Protein AF-A0A9P8JAQ4-F1 (afdb_monomer_lite)

pLDDT: mean 80.74, std 17.76, range [26.89, 98.31]

Foldseek 3Di:
DDPPDPPPPPPPQWFWKQFQDPNDTDIDTPPDLPAAAEEEAEDQVQLCVPVPDDSVVSVVVSVVQRCVVQVVVVHGIYDDCCVGPPVDVPPPPSNVVVLLCVLVVLLRHPFYEYEGQALDLVRLAVRLQALQSLSSQLNGDDWYWYWYDDPVGIDTDTHQQQRSLVRRVDDDVPQLQRPLSNVSSCVSVVNDDDDPLRVLLSLLLNSLSGDQPVHALLVSLSSSCSSVVPDDDDDRLDHVLQSNCCRAFVDPPHLCLVLLLVVQADPPDPDDSVSSNCQQPAGPVSHHSSNDDGQWGFPDADPQRWTWIWGPDPPDDTDIDIHDHD

Organism: Aureobasidium melanogenum (NCBI:txid46634)

Radius of gyration: 21.3 Å; chains: 1; bounding box: 49×43×60 Å

Structure (mmCIF, N/CA/C/O backbone):
data_AF-A0A9P8JAQ4-F1
#
_entry.id   AF-A0A9P8JAQ4-F1
#
loop_
_atom_site.group_PDB
_atom_site.id
_atom_site.type_symbol
_atom_site.label_atom_id
_atom_site.label_alt_id
_atom_site.label_comp_id
_atom_site.label_asym_id
_atom_site.label_entity_id
_atom_site.label_seq_id
_atom_site.pdbx_PDB_ins_code
_atom_site.Cartn_x
_atom_site.Cartn_y
_atom_site.Cartn_z
_atom_site.occupancy
_atom_site.B_iso_or_equiv
_atom_site.auth_seq_id
_atom_site.auth_comp_id
_atom_site.auth_asym_id
_atom_site.auth_atom_id
_atom_site.pdbx_PDB_model_num
ATOM 1 N N . MET A 1 1 ? -8.969 -15.156 -19.362 1.00 27.62 1 MET A N 1
ATOM 2 C CA . MET A 1 1 ? -8.717 -16.358 -18.545 1.00 27.62 1 MET A CA 1
ATOM 3 C C . MET A 1 1 ? -8.548 -15.899 -17.117 1.00 27.62 1 MET A C 1
ATOM 5 O O . MET A 1 1 ? -7.744 -15.006 -16.883 1.00 27.62 1 MET A O 1
ATOM 9 N N . GLY A 1 2 ? -9.420 -16.377 -16.229 1.00 28.56 2 GLY A N 1
ATOM 10 C CA . GLY A 1 2 ? -9.423 -15.996 -14.822 1.00 28.56 2 GLY A CA 1
ATOM 11 C C . GLY A 1 2 ? -8.182 -16.539 -14.131 1.00 28.56 2 GLY A C 1
ATOM 12 O O . GLY A 1 2 ? -7.824 -17.695 -14.333 1.00 28.56 2 GLY A O 1
ATOM 13 N N . TRP A 1 3 ? -7.530 -15.683 -13.355 1.00 30.11 3 TRP A N 1
ATOM 14 C CA . TRP A 1 3 ? -6.474 -16.067 -12.434 1.00 30.11 3 TRP A CA 1
ATOM 15 C C . TRP A 1 3 ? -7.084 -16.980 -11.366 1.00 30.11 3 TRP A C 1
ATOM 17 O O . TRP A 1 3 ? -7.734 -16.510 -10.437 1.00 30.11 3 TRP A O 1
ATOM 27 N N . THR A 1 4 ? -6.945 -18.291 -11.529 1.00 26.89 4 THR A N 1
ATOM 28 C CA . THR A 1 4 ? -7.192 -19.250 -10.452 1.00 26.89 4 THR A CA 1
ATOM 29 C C . THR A 1 4 ? -5.971 -19.247 -9.542 1.00 26.89 4 THR A C 1
ATOM 31 O O . THR A 1 4 ? -4.905 -19.719 -9.927 1.00 26.89 4 THR A O 1
ATOM 34 N N . GLU A 1 5 ? -6.131 -18.637 -8.366 1.00 35.28 5 GLU A N 1
ATOM 35 C CA . GLU A 1 5 ? -5.142 -18.594 -7.290 1.00 35.28 5 GLU A CA 1
ATOM 36 C C . GLU A 1 5 ? -4.842 -20.005 -6.771 1.00 35.28 5 GLU A C 1
ATOM 38 O O . GLU A 1 5 ? -5.637 -20.584 -6.027 1.00 35.28 5 GLU A O 1
ATOM 43 N N . ASP A 1 6 ? -3.654 -20.525 -7.074 1.00 28.48 6 ASP A N 1
ATOM 44 C CA . ASP A 1 6 ? -3.040 -21.535 -6.218 1.00 28.48 6 ASP A CA 1
ATOM 45 C C . ASP A 1 6 ? -2.610 -20.848 -4.917 1.00 28.48 6 ASP A C 1
ATOM 47 O O . ASP A 1 6 ? -1.558 -20.213 -4.817 1.00 28.48 6 ASP A O 1
ATOM 51 N N . LYS A 1 7 ? -3.472 -20.953 -3.902 1.00 37.31 7 LYS A N 1
ATOM 52 C CA . LYS A 1 7 ? -3.195 -20.552 -2.520 1.00 37.31 7 LYS A CA 1
ATOM 53 C C . LYS A 1 7 ? -2.147 -21.480 -1.905 1.00 37.31 7 LYS A C 1
ATOM 55 O O . LYS A 1 7 ? -2.471 -22.325 -1.074 1.00 37.31 7 LYS A O 1
ATOM 60 N N . LYS A 1 8 ? -0.878 -21.314 -2.268 1.00 28.28 8 LYS A N 1
ATOM 61 C CA . LYS A 1 8 ? 0.199 -21.652 -1.336 1.00 28.28 8 LYS A CA 1
ATOM 62 C C . LYS A 1 8 ? 0.436 -20.421 -0.466 1.00 28.28 8 LYS A C 1
ATOM 64 O O . LYS A 1 8 ? 0.885 -19.409 -1.002 1.00 28.28 8 LYS A O 1
ATOM 69 N N . PRO A 1 9 ? 0.093 -20.451 0.834 1.00 33.47 9 PRO A N 1
ATOM 70 C CA . PRO A 1 9 ? 0.475 -19.366 1.718 1.00 33.47 9 PRO A CA 1
ATOM 71 C C . PRO A 1 9 ? 2.003 -19.313 1.727 1.00 33.47 9 PRO A C 1
ATOM 73 O O . PRO A 1 9 ? 2.655 -20.284 2.113 1.00 33.47 9 PRO A O 1
ATOM 76 N N . LEU A 1 10 ? 2.580 -18.198 1.270 1.00 38.38 10 LEU A N 1
ATOM 77 C CA . LEU A 1 10 ? 3.915 -17.837 1.725 1.00 38.38 10 LEU A CA 1
ATOM 78 C C . LEU A 1 10 ? 3.827 -17.808 3.250 1.00 38.38 10 LEU A C 1
ATOM 80 O O . LEU A 1 10 ? 2.953 -17.142 3.807 1.00 38.38 10 LEU A O 1
ATOM 84 N N . HIS A 1 11 ? 4.654 -18.625 3.896 1.00 37.22 11 HIS A N 1
ATOM 85 C CA . HIS A 1 11 ? 4.739 -18.710 5.342 1.00 37.22 11 HIS A CA 1
ATOM 86 C C . HIS A 1 11 ? 5.027 -17.307 5.894 1.00 37.22 11 HIS A C 1
ATOM 88 O O . HIS A 1 11 ? 6.151 -16.819 5.832 1.00 37.22 11 HIS A O 1
ATOM 94 N N . LEU A 1 12 ? 3.987 -16.640 6.401 1.00 47.16 12 LEU A N 1
ATOM 95 C CA . LEU A 1 12 ? 4.111 -15.518 7.325 1.00 47.16 12 LEU A CA 1
ATOM 96 C C . LEU A 1 12 ? 4.582 -16.119 8.648 1.00 47.16 12 LEU A C 1
ATOM 98 O O . LEU A 1 12 ? 3.788 -16.311 9.570 1.00 47.16 12 LEU A O 1
ATOM 102 N N . ASP A 1 13 ? 5.857 -16.497 8.699 1.00 43.19 13 ASP A N 1
ATOM 103 C CA . ASP A 1 13 ? 6.512 -16.877 9.939 1.00 43.19 13 ASP A CA 1
ATOM 104 C C . ASP A 1 13 ? 6.371 -15.672 10.880 1.00 43.19 13 ASP A C 1
ATOM 106 O O . ASP A 1 13 ? 6.970 -14.618 10.678 1.00 43.19 13 ASP A O 1
ATOM 110 N N . HIS A 1 14 ? 5.499 -15.817 11.879 1.00 54.72 14 HIS A N 1
ATOM 111 C CA . HIS A 1 14 ? 5.259 -14.859 12.958 1.00 54.72 14 HIS A CA 1
ATOM 112 C C . HIS A 1 14 ? 4.359 -13.658 12.662 1.00 54.72 14 HIS A C 1
ATOM 114 O O . HIS A 1 14 ? 4.682 -12.512 12.986 1.00 54.72 14 HIS A O 1
ATOM 120 N N . GLN A 1 15 ? 3.137 -13.913 12.183 1.00 72.75 15 GLN A N 1
ATOM 121 C CA . GLN A 1 15 ? 2.097 -12.888 12.264 1.00 72.75 15 GLN A CA 1
ATOM 122 C C . GLN A 1 15 ? 1.768 -12.562 13.735 1.00 72.75 15 GLN A C 1
ATOM 124 O O . GLN A 1 15 ? 1.608 -13.438 14.584 1.00 72.75 15 GLN A O 1
ATOM 129 N N . ARG A 1 16 ? 1.650 -11.271 14.053 1.00 87.62 16 ARG A N 1
ATOM 130 C CA . ARG A 1 16 ? 1.201 -10.775 15.363 1.00 87.62 16 ARG A CA 1
ATOM 131 C C . ARG A 1 16 ? -0.079 -9.986 15.182 1.00 87.62 16 ARG A C 1
ATOM 133 O O . ARG A 1 16 ? -0.137 -9.123 14.309 1.00 87.62 16 ARG A O 1
ATOM 140 N N . LEU A 1 17 ? -1.079 -10.243 16.014 1.00 91.88 17 LEU A N 1
ATOM 141 C CA . LEU A 1 17 ? -2.362 -9.542 15.972 1.00 91.88 17 LEU A CA 1
ATOM 142 C C . LEU A 1 17 ? -2.748 -9.050 17.358 1.00 91.88 17 LEU A C 1
ATOM 144 O O . LEU A 1 17 ? -2.512 -9.719 18.362 1.00 91.88 17 LEU A O 1
ATOM 148 N N . VAL A 1 18 ? -3.395 -7.893 17.417 1.00 94.62 18 VAL A N 1
ATOM 149 C CA . VAL A 1 18 ? -4.057 -7.442 18.637 1.00 94.62 18 VAL A CA 1
ATOM 150 C C . VAL A 1 18 ? -5.463 -8.021 18.636 1.00 94.62 18 VAL A C 1
ATOM 152 O O . VAL A 1 18 ? -6.269 -7.676 17.777 1.00 94.62 18 VAL A O 1
ATOM 155 N N . SER A 1 19 ? -5.749 -8.907 19.585 1.00 95.12 19 SER A N 1
ATOM 156 C CA . SER A 1 19 ? -7.012 -9.642 19.665 1.00 95.12 19 SER A CA 1
ATOM 157 C C . SER A 1 19 ? -7.811 -9.242 20.899 1.00 95.12 19 SER A C 1
ATOM 159 O O . SER A 1 19 ? -7.245 -8.984 21.963 1.00 95.12 19 SER A O 1
ATOM 161 N N . TYR A 1 20 ? -9.131 -9.196 20.756 1.00 95.50 20 TYR A N 1
ATOM 162 C CA . TYR A 1 20 ? -10.068 -8.956 21.840 1.00 95.50 20 TYR A CA 1
ATOM 163 C C . TYR A 1 20 ? -10.477 -10.282 22.484 1.00 95.50 20 TYR A C 1
ATOM 165 O O . TYR A 1 20 ? -11.201 -11.080 21.883 1.00 95.50 20 TYR A O 1
ATOM 173 N N . ALA A 1 21 ? -10.020 -10.503 23.713 1.00 90.44 21 ALA A N 1
ATOM 174 C CA . ALA A 1 21 ? -10.328 -11.675 24.526 1.00 90.44 21 ALA A CA 1
ATOM 175 C C . ALA A 1 21 ? -10.519 -11.245 25.986 1.00 90.44 21 ALA A C 1
ATOM 177 O O . ALA A 1 21 ? -9.858 -10.321 26.453 1.00 90.44 21 ALA A O 1
ATOM 178 N N . ASP A 1 22 ? -11.456 -11.871 26.701 1.00 88.44 22 ASP A N 1
ATOM 179 C CA . ASP A 1 22 ? -11.688 -11.628 28.135 1.00 88.44 22 ASP A CA 1
ATOM 180 C C . ASP A 1 22 ? -11.847 -10.146 28.517 1.00 88.44 22 ASP A C 1
ATOM 182 O O . ASP A 1 22 ? -11.354 -9.671 29.538 1.00 88.44 22 ASP A O 1
ATOM 186 N N . LYS A 1 23 ? -12.572 -9.398 27.674 1.00 89.12 23 LYS A N 1
ATOM 187 C CA . LYS A 1 23 ? -12.814 -7.950 27.809 1.00 89.12 23 LYS A CA 1
ATOM 188 C C . LYS A 1 23 ? -11.550 -7.078 27.725 1.00 89.12 23 LYS A C 1
ATOM 190 O O . LYS A 1 23 ? -11.612 -5.896 28.062 1.00 89.12 23 LYS A O 1
ATOM 195 N N . ALA A 1 24 ? -10.442 -7.614 27.223 1.00 93.62 24 ALA A N 1
ATOM 196 C CA . ALA A 1 24 ? -9.180 -6.910 27.043 1.00 93.62 24 ALA A CA 1
ATOM 197 C C . ALA A 1 24 ? -8.631 -7.074 25.616 1.00 93.62 24 ALA A C 1
ATOM 199 O O . ALA A 1 24 ? -8.916 -8.043 24.917 1.00 93.62 24 ALA A O 1
ATOM 200 N N . TRP A 1 25 ? -7.823 -6.105 25.182 1.00 95.38 25 TRP A N 1
ATOM 201 C CA . TRP A 1 25 ? -7.060 -6.190 23.937 1.00 95.38 25 TRP A CA 1
ATOM 202 C C . TRP A 1 25 ? -5.644 -6.664 24.248 1.00 95.38 25 TRP A C 1
ATOM 204 O O . TRP A 1 25 ? -4.896 -5.959 24.929 1.00 95.38 25 TRP A O 1
ATOM 214 N N . ILE A 1 26 ? -5.281 -7.841 23.748 1.00 93.94 26 ILE A N 1
ATOM 215 C CA . ILE A 1 26 ? -3.992 -8.492 24.002 1.00 93.94 26 ILE A CA 1
ATOM 216 C C . ILE A 1 26 ? -3.227 -8.701 22.697 1.00 93.94 26 ILE A C 1
ATOM 218 O O . ILE A 1 26 ? -3.821 -8.954 21.651 1.00 93.94 26 ILE A O 1
ATOM 222 N N . LEU A 1 27 ? -1.901 -8.582 22.748 1.00 91.88 27 LEU A N 1
ATOM 223 C CA . LEU A 1 27 ? -1.044 -8.916 21.613 1.00 91.88 27 LEU A CA 1
ATOM 224 C C . LEU A 1 27 ? -0.848 -10.435 21.575 1.00 91.88 27 LEU A C 1
ATOM 226 O O . LEU A 1 27 ? -0.266 -11.005 22.495 1.00 91.88 27 LEU A O 1
ATOM 230 N N . VAL A 1 28 ? -1.324 -11.069 20.511 1.00 90.62 28 VAL A N 1
ATOM 231 C CA . VAL A 1 28 ? -1.196 -12.506 20.259 1.00 90.62 28 VAL A CA 1
ATOM 232 C C . VAL A 1 28 ? -0.079 -12.717 19.241 1.00 90.62 28 VAL A C 1
ATOM 234 O O . VAL A 1 28 ? -0.105 -12.126 18.159 1.00 90.62 28 VAL A O 1
ATOM 237 N N . LYS A 1 29 ? 0.910 -13.538 19.605 1.00 88.25 29 LYS A N 1
ATOM 238 C CA . LYS A 1 29 ? 1.944 -14.042 18.690 1.00 88.25 29 LYS A CA 1
ATOM 239 C C . LYS A 1 29 ? 1.423 -15.335 18.059 1.00 88.25 29 LYS A C 1
ATOM 241 O O . LYS A 1 29 ? 0.845 -16.140 18.784 1.00 88.25 29 LYS A O 1
ATOM 246 N N . ASP A 1 30 ? 1.593 -15.491 16.748 1.00 84.25 30 ASP A N 1
ATOM 247 C CA . ASP A 1 30 ? 1.172 -16.675 15.987 1.00 84.25 30 ASP A CA 1
ATOM 248 C C . ASP A 1 30 ? -0.332 -17.002 16.153 1.00 84.25 30 ASP A C 1
ATOM 250 O O . ASP A 1 30 ? -0.702 -18.064 16.661 1.00 84.25 30 ASP A O 1
ATOM 254 N N . PRO A 1 31 ? -1.237 -16.074 15.774 1.00 86.81 31 PRO A N 1
ATOM 255 C CA . PRO A 1 31 ? -2.674 -16.323 15.813 1.00 86.81 31 PRO A CA 1
ATOM 256 C C . PRO A 1 31 ? -3.046 -17.485 14.881 1.00 86.81 31 PRO A C 1
ATOM 258 O O . PRO A 1 31 ? -2.337 -17.788 13.922 1.00 86.81 31 PRO A O 1
ATOM 261 N N . ALA A 1 32 ? -4.198 -18.118 15.127 1.00 87.44 32 ALA A N 1
ATOM 262 C CA . ALA A 1 32 ? -4.677 -19.194 14.262 1.00 87.44 32 ALA A CA 1
ATOM 263 C C . ALA A 1 32 ? -4.763 -18.710 12.796 1.00 87.44 32 ALA A C 1
ATOM 265 O O . ALA A 1 32 ? -5.279 -17.610 12.580 1.00 87.44 32 ALA A O 1
ATOM 266 N N . PRO A 1 33 ? -4.357 -19.510 11.789 1.00 83.12 33 PRO A N 1
ATOM 267 C CA . PRO A 1 33 ? -4.343 -19.084 10.381 1.00 83.12 33 PRO A CA 1
ATOM 268 C C . PRO A 1 33 ? -5.701 -18.626 9.827 1.00 83.12 33 PRO A C 1
ATOM 270 O O . PRO A 1 33 ? -5.764 -17.920 8.828 1.00 83.12 33 PRO A O 1
ATOM 273 N N . THR A 1 34 ? -6.801 -19.028 10.465 1.00 87.50 34 THR A N 1
ATOM 274 C CA . THR A 1 34 ? -8.172 -18.635 10.106 1.00 87.50 34 THR A CA 1
ATOM 275 C C . THR A 1 34 ? -8.634 -17.345 10.789 1.00 87.50 34 THR A C 1
ATOM 277 O O . THR A 1 34 ? -9.803 -16.986 10.677 1.00 87.50 34 THR A O 1
ATOM 280 N N . THR A 1 35 ? -7.773 -16.683 11.565 1.00 91.88 35 THR A N 1
ATOM 281 C CA . THR A 1 35 ? -8.133 -15.467 12.300 1.00 91.88 35 THR A CA 1
ATOM 282 C C . THR A 1 35 ? -8.315 -14.319 11.320 1.00 91.88 35 THR A C 1
ATOM 284 O O . THR A 1 35 ? -7.348 -13.814 10.758 1.00 91.88 35 THR A O 1
ATOM 287 N N . GLU A 1 36 ? -9.554 -13.871 11.140 1.00 95.19 36 GLU A N 1
ATOM 288 C CA . GLU A 1 36 ? -9.837 -12.656 10.383 1.00 95.19 36 GLU A CA 1
ATOM 289 C C . GLU A 1 36 ? -9.471 -11.415 11.198 1.00 95.19 36 GLU A C 1
ATOM 291 O O . GLU A 1 36 ? -9.787 -11.312 12.389 1.00 95.19 36 GLU A O 1
ATOM 296 N N . TYR A 1 37 ? -8.828 -10.448 10.547 1.00 96.31 37 TYR A N 1
ATOM 297 C CA . TYR A 1 37 ? -8.401 -9.214 11.190 1.00 96.31 37 TYR A CA 1
ATOM 298 C C . TYR A 1 37 ? -8.572 -7.992 10.295 1.00 96.31 37 TYR A C 1
ATOM 300 O O . TYR A 1 37 ? -8.606 -8.083 9.067 1.00 96.31 37 TYR A O 1
ATOM 308 N N . LEU A 1 38 ? -8.661 -6.831 10.942 1.00 97.50 38 LEU A N 1
ATOM 309 C CA . LEU A 1 38 ? -8.654 -5.527 10.292 1.00 97.50 38 LEU A CA 1
ATOM 310 C C . LEU A 1 38 ? -7.214 -5.016 10.173 1.00 97.50 38 LEU A C 1
ATOM 312 O O . LEU A 1 38 ? -6.500 -4.959 11.175 1.00 97.50 38 LEU A O 1
ATOM 316 N N . PHE A 1 39 ? -6.775 -4.617 8.983 1.00 97.00 39 PHE A N 1
ATOM 317 C CA . PHE A 1 39 ? -5.501 -3.915 8.839 1.00 97.00 39 PHE A CA 1
ATOM 318 C C . PHE A 1 39 ? -5.682 -2.435 9.166 1.00 97.00 39 PHE A C 1
ATOM 320 O O . PHE A 1 39 ? -6.559 -1.783 8.600 1.00 97.00 39 PHE A O 1
ATOM 327 N N . ILE A 1 40 ? -4.859 -1.898 10.065 1.00 97.38 40 ILE A N 1
ATOM 328 C CA . ILE A 1 40 ? -4.928 -0.498 10.479 1.00 97.38 40 ILE A CA 1
ATOM 329 C C . ILE A 1 40 ? -3.809 0.297 9.815 1.00 97.38 40 ILE A C 1
ATOM 331 O O . ILE A 1 40 ? -2.641 0.185 10.187 1.00 97.38 40 ILE A O 1
ATOM 335 N N . SER A 1 41 ? -4.197 1.168 8.890 1.00 95.69 41 SER A N 1
ATOM 336 C CA . SER A 1 41 ? -3.319 2.158 8.286 1.00 95.69 41 SER A CA 1
ATOM 337 C C . SER A 1 41 ? -3.516 3.524 8.936 1.00 95.69 41 SER A C 1
ATOM 339 O O . SER A 1 41 ? -4.638 3.969 9.181 1.00 95.69 41 SER A O 1
ATOM 341 N N . TRP A 1 42 ? -2.424 4.222 9.229 1.00 93.81 42 TRP A N 1
ATOM 342 C CA . TRP A 1 42 ? -2.463 5.532 9.875 1.00 93.81 42 TRP A CA 1
ATOM 343 C C . TRP A 1 42 ? -1.156 6.298 9.639 1.00 93.81 42 TRP A C 1
ATOM 345 O O . TRP A 1 42 ? -0.172 5.754 9.133 1.00 93.81 42 TRP A O 1
ATOM 355 N N . HIS A 1 43 ? -1.125 7.584 9.999 1.00 89.88 43 HIS A N 1
ATOM 356 C CA . HIS A 1 43 ? 0.068 8.419 9.849 1.00 89.88 43 HIS A CA 1
ATOM 357 C C . HIS A 1 43 ? 0.413 9.196 11.120 1.00 89.88 43 HIS A C 1
ATOM 359 O O . HIS A 1 43 ? -0.304 10.111 11.516 1.00 89.88 43 HIS A O 1
ATOM 365 N N . TRP A 1 44 ? 1.567 8.886 11.713 1.00 86.00 44 TRP A N 1
ATOM 366 C CA . TRP A 1 44 ? 2.031 9.483 12.968 1.00 86.00 44 TRP A CA 1
ATOM 367 C C . TRP A 1 44 ? 2.019 11.012 12.997 1.00 86.00 44 TRP A C 1
ATOM 369 O O . TRP A 1 44 ? 1.538 11.592 13.969 1.00 86.00 44 TRP A O 1
ATOM 379 N N . GLU A 1 45 ? 2.516 11.684 11.953 1.00 84.31 45 GLU A N 1
ATOM 380 C CA . GLU A 1 45 ? 2.584 13.152 11.968 1.00 84.31 45 GLU A CA 1
ATOM 381 C C . GLU A 1 45 ? 1.206 13.800 11.863 1.00 84.31 45 GLU A C 1
ATOM 383 O O . GLU A 1 45 ? 0.998 14.866 12.437 1.00 84.31 45 GLU A O 1
ATOM 388 N N . SER A 1 46 ? 0.242 13.133 11.218 1.00 87.44 46 SER A N 1
ATOM 389 C CA . SER A 1 46 ? -1.142 13.609 11.170 1.00 87.44 46 SER A CA 1
ATOM 390 C C . SER A 1 46 ? -1.732 13.711 12.582 1.00 87.44 46 SER A C 1
ATOM 392 O O . SER A 1 46 ? -2.347 14.716 12.924 1.00 87.44 46 SER A O 1
ATOM 394 N N . PHE A 1 47 ? -1.482 12.719 13.444 1.00 86.31 47 PHE A N 1
ATOM 395 C CA . PHE A 1 47 ? -1.997 12.697 14.823 1.00 86.31 47 PHE A CA 1
ATOM 396 C C . PHE A 1 47 ? -1.186 13.550 15.812 1.00 86.31 47 PHE A C 1
ATOM 398 O O . PHE A 1 47 ? -1.634 13.776 16.935 1.00 86.31 47 PHE A O 1
ATOM 405 N N . LYS A 1 48 ? -0.011 14.041 15.405 1.00 75.62 48 LYS A N 1
ATOM 406 C CA . LYS A 1 48 ? 0.885 14.888 16.210 1.00 75.62 48 LYS A CA 1
ATOM 407 C C . LYS A 1 48 ? 0.745 16.388 15.956 1.00 75.62 48 LYS A C 1
ATOM 409 O O . LYS A 1 48 ? 1.522 17.159 16.510 1.00 75.62 48 LYS A O 1
ATOM 414 N N . TYR A 1 49 ? -0.196 16.808 15.109 1.00 58.78 49 TYR A N 1
ATOM 415 C CA . TYR A 1 49 ? -0.255 18.196 14.638 1.00 58.78 49 TYR A CA 1
ATOM 416 C C . TYR A 1 49 ? -0.428 19.229 15.771 1.00 58.78 49 TYR A C 1
ATOM 418 O O . TYR A 1 49 ? -0.018 20.378 15.631 1.00 58.78 49 TYR A O 1
ATOM 426 N N . ASP A 1 50 ? -0.944 18.809 16.926 1.00 56.12 50 ASP A N 1
ATOM 427 C CA . ASP A 1 50 ? -0.904 19.602 18.149 1.00 56.12 50 ASP A CA 1
ATOM 428 C C . ASP A 1 50 ? 0.414 19.365 18.911 1.00 56.12 50 ASP A C 1
ATOM 430 O O . ASP A 1 50 ? 0.582 18.356 19.599 1.00 56.12 50 ASP A O 1
ATOM 434 N N . ARG A 1 51 ? 1.358 20.314 18.803 1.00 53.69 51 ARG A N 1
ATOM 435 C CA . ARG A 1 51 ? 2.651 20.277 19.517 1.00 53.69 51 ARG A CA 1
ATOM 436 C C . ARG A 1 51 ? 2.502 20.281 21.044 1.00 53.69 51 ARG A C 1
ATOM 438 O O . ARG A 1 51 ? 3.474 19.964 21.726 1.00 53.69 51 ARG A O 1
ATOM 445 N N . ALA A 1 52 ? 1.327 20.631 21.575 1.00 57.16 52 ALA A N 1
ATOM 446 C CA . ALA A 1 52 ? 1.037 20.578 23.003 1.00 57.16 52 ALA A CA 1
ATOM 447 C C . ALA A 1 52 ? 0.552 19.193 23.469 1.00 57.16 52 ALA A C 1
ATOM 449 O O . ALA A 1 52 ? 0.570 18.929 24.670 1.00 57.16 52 ALA A O 1
ATOM 450 N N . LYS A 1 53 ? 0.161 18.289 22.553 1.00 60.97 53 LYS A N 1
ATOM 451 C CA . LYS A 1 53 ? -0.283 16.932 22.904 1.00 60.97 53 LYS A CA 1
ATOM 452 C C . LYS A 1 53 ? 0.896 15.959 22.990 1.00 60.97 53 LYS A C 1
ATOM 454 O O . LYS A 1 53 ? 1.598 15.737 21.998 1.00 60.97 53 LYS A O 1
ATOM 459 N N . PRO A 1 54 ? 1.113 15.305 24.145 1.00 72.31 54 PRO A N 1
ATOM 460 C CA . PRO A 1 54 ? 2.128 14.272 24.286 1.00 72.31 54 PRO A CA 1
ATOM 461 C C . PRO A 1 54 ? 1.926 13.131 23.280 1.00 72.31 54 PRO A C 1
ATOM 463 O O . PRO A 1 54 ? 0.808 12.678 23.039 1.00 72.31 54 PRO A O 1
ATOM 466 N N . ALA A 1 55 ? 3.022 12.562 22.771 1.00 75.81 55 ALA A N 1
ATOM 467 C CA . ALA A 1 55 ? 3.011 11.409 21.857 1.00 75.81 55 ALA A CA 1
ATOM 468 C C . ALA A 1 55 ? 2.166 10.215 22.366 1.00 75.81 55 ALA A C 1
ATOM 470 O O . ALA A 1 55 ? 1.603 9.452 21.581 1.00 75.81 55 ALA A O 1
ATOM 471 N N . LYS A 1 56 ? 2.050 10.077 23.693 1.00 80.94 56 LYS A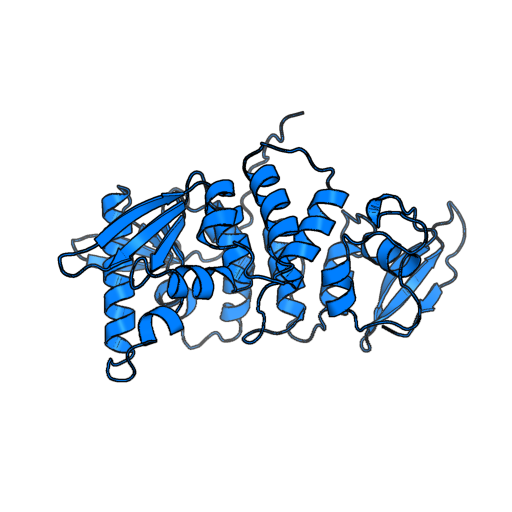 N 1
ATOM 472 C CA . LYS A 1 56 ? 1.231 9.065 24.368 1.00 80.94 56 LYS A CA 1
ATOM 473 C C . LYS A 1 56 ? -0.269 9.239 24.101 1.00 80.94 56 LYS A C 1
ATOM 475 O O . LYS A 1 56 ? -0.972 8.240 23.971 1.00 80.94 56 LYS A O 1
ATOM 480 N N . GLU A 1 57 ? -0.758 10.473 24.002 1.00 84.19 57 GLU A N 1
ATOM 481 C CA . GLU A 1 57 ? -2.171 10.763 23.735 1.00 84.19 57 GLU A CA 1
ATOM 482 C C . GLU A 1 57 ? -2.540 10.463 22.285 1.00 84.19 57 GLU A C 1
ATOM 484 O O . GLU A 1 57 ? -3.543 9.795 22.044 1.00 84.19 57 GLU A O 1
ATOM 489 N N . ALA A 1 58 ? -1.685 10.856 21.334 1.00 85.81 58 ALA A N 1
ATOM 490 C CA . ALA A 1 58 ? -1.851 10.521 19.920 1.00 85.81 58 ALA A CA 1
ATOM 491 C C . ALA A 1 58 ? -1.935 8.999 19.714 1.00 85.81 58 ALA A C 1
ATOM 493 O O . ALA A 1 58 ? -2.866 8.499 19.086 1.00 85.81 58 ALA A O 1
ATOM 494 N N . LEU A 1 59 ? -1.012 8.244 20.321 1.00 88.69 59 LEU A N 1
ATOM 495 C CA . LEU A 1 59 ? -1.024 6.783 20.245 1.00 88.69 59 LEU A CA 1
ATOM 496 C C . LEU A 1 59 ? -2.251 6.170 20.941 1.00 88.69 59 LEU A C 1
ATOM 498 O O . LEU A 1 59 ? -2.807 5.186 20.458 1.00 88.69 59 LEU A O 1
ATOM 502 N N . SER A 1 60 ? -2.686 6.738 22.069 1.00 91.12 60 SER A N 1
ATOM 503 C CA . SER A 1 60 ? -3.904 6.304 22.765 1.00 91.12 60 SER A CA 1
ATOM 504 C C . SER A 1 60 ? -5.147 6.490 21.891 1.00 91.12 60 SER A C 1
ATOM 506 O O . SER A 1 60 ? -5.977 5.586 21.814 1.00 91.12 60 SER A O 1
ATOM 508 N N . LEU A 1 61 ? -5.253 7.617 21.177 1.00 92.00 61 LEU A N 1
ATOM 509 C CA . LEU A 1 61 ? -6.344 7.873 20.236 1.00 92.00 61 LEU A CA 1
ATOM 510 C C . LEU A 1 61 ? -6.340 6.870 19.078 1.00 92.00 61 LEU A C 1
ATOM 512 O O . LEU A 1 61 ? -7.368 6.257 18.814 1.00 92.00 61 LEU A O 1
ATOM 516 N N . VAL A 1 62 ? -5.186 6.642 18.446 1.00 94.75 62 VAL A N 1
ATOM 517 C CA . VAL A 1 62 ? -5.044 5.672 17.345 1.00 94.75 62 VAL A CA 1
ATOM 518 C C . VAL A 1 62 ? -5.446 4.267 17.793 1.00 94.75 62 VAL A C 1
ATOM 520 O O . VAL A 1 62 ? -6.215 3.601 17.106 1.00 94.75 62 VAL A O 1
ATOM 523 N N . LYS A 1 63 ? -5.010 3.835 18.984 1.00 95.44 63 LYS A N 1
ATOM 524 C CA . LYS A 1 63 ? -5.418 2.544 19.561 1.00 95.44 63 LYS A CA 1
ATOM 525 C C . LYS A 1 63 ? -6.927 2.476 19.794 1.00 95.44 63 LYS A C 1
ATOM 527 O O . LYS A 1 63 ? -7.546 1.490 19.418 1.00 95.44 63 LYS A O 1
ATOM 532 N N . LYS A 1 64 ? -7.536 3.520 20.365 1.00 96.00 64 LYS A N 1
ATOM 533 C CA . LYS A 1 64 ? -8.995 3.578 20.567 1.00 96.00 64 LYS A CA 1
ATOM 534 C C . LYS A 1 64 ? -9.760 3.508 19.244 1.00 96.00 64 LYS A C 1
ATOM 536 O O . LYS A 1 64 ? -10.737 2.772 19.153 1.00 96.00 64 LYS A O 1
ATOM 541 N N . MET A 1 65 ? -9.303 4.235 18.225 1.00 97.69 65 MET A N 1
ATOM 542 C CA . MET A 1 65 ? -9.887 4.204 16.883 1.00 97.69 65 MET A CA 1
ATOM 543 C C . MET A 1 65 ? -9.760 2.818 16.246 1.00 97.69 65 MET A C 1
ATOM 545 O O . MET A 1 65 ? -10.750 2.304 15.741 1.00 97.69 65 MET A O 1
ATOM 549 N N . ALA A 1 66 ? -8.587 2.181 16.327 1.00 97.94 66 ALA A N 1
ATOM 550 C CA . ALA A 1 66 ? -8.365 0.826 15.823 1.00 97.94 66 ALA A CA 1
ATOM 551 C C . ALA A 1 66 ? -9.313 -0.187 16.480 1.00 97.94 66 ALA A C 1
ATOM 553 O O . ALA A 1 66 ? -10.000 -0.938 15.790 1.00 97.94 66 ALA A O 1
ATOM 554 N N . GLN A 1 67 ? -9.411 -0.162 17.811 1.00 97.69 67 GLN A N 1
ATOM 555 C CA . GLN A 1 67 ? -10.311 -1.027 18.576 1.00 97.69 67 GLN A CA 1
ATOM 556 C C . GLN A 1 67 ? -11.774 -0.807 18.180 1.00 97.69 67 GLN A C 1
ATOM 558 O O . GLN A 1 67 ? -12.505 -1.768 17.946 1.00 97.69 67 GLN A O 1
ATOM 563 N N . HIS A 1 68 ? -12.195 0.454 18.060 1.00 97.75 68 HIS A N 1
ATOM 564 C CA . HIS A 1 68 ? -13.548 0.799 17.638 1.00 97.75 68 HIS A CA 1
ATOM 565 C C . HIS A 1 68 ? -13.843 0.318 16.212 1.00 97.75 68 HIS A C 1
ATOM 567 O O . HIS A 1 68 ? -14.826 -0.387 16.003 1.00 97.75 68 HIS A O 1
ATOM 573 N N . ALA A 1 69 ? -12.972 0.637 15.252 1.00 98.00 69 ALA A N 1
ATOM 574 C CA . ALA A 1 69 ? -13.109 0.237 13.854 1.00 98.00 69 ALA A CA 1
ATOM 575 C C . ALA A 1 69 ? -13.184 -1.289 13.696 1.00 98.00 69 ALA A C 1
ATOM 577 O O . ALA A 1 69 ? -13.976 -1.795 12.901 1.00 98.00 69 ALA A O 1
ATOM 578 N N . THR A 1 70 ? -12.400 -2.019 14.492 1.00 98.19 70 THR A N 1
ATOM 579 C CA . THR A 1 70 ? -12.385 -3.488 14.514 1.00 98.19 70 THR A CA 1
ATOM 580 C C . THR A 1 70 ? -13.731 -4.046 14.960 1.00 98.19 70 THR A C 1
ATOM 582 O O . THR A 1 70 ? -14.333 -4.841 14.241 1.00 98.19 70 THR A O 1
ATOM 585 N N . LEU A 1 71 ? -14.250 -3.567 16.097 1.00 97.12 71 LEU A N 1
ATOM 586 C CA . LEU A 1 71 ? -15.542 -4.013 16.627 1.00 97.12 71 LEU A CA 1
ATOM 587 C C . LEU A 1 71 ? -16.709 -3.627 15.708 1.00 97.12 71 LEU A C 1
ATOM 589 O O . LEU A 1 71 ? -17.609 -4.435 15.500 1.00 97.12 71 LEU A O 1
ATOM 593 N N . GLN A 1 72 ? -16.685 -2.426 15.120 1.00 97.06 72 GLN A N 1
ATOM 594 C CA . GLN A 1 72 ? -17.701 -1.978 14.156 1.00 97.06 72 GLN A CA 1
ATOM 595 C C . GLN A 1 72 ? -17.664 -2.761 12.839 1.00 97.06 72 GLN A C 1
ATOM 597 O O . GLN A 1 72 ? -18.673 -2.842 12.148 1.00 97.06 72 GLN A O 1
ATOM 602 N N . SER A 1 73 ? -16.524 -3.370 12.507 1.00 94.88 73 SER A N 1
ATOM 603 C CA . SER A 1 73 ? -16.397 -4.276 11.360 1.00 94.88 73 SER A CA 1
ATOM 604 C C . SER A 1 73 ? -16.784 -5.723 11.704 1.00 94.88 73 SER A C 1
ATOM 606 O O . SER A 1 73 ? -16.621 -6.605 10.872 1.00 94.88 73 SER A O 1
ATOM 608 N N . GLY A 1 74 ? -17.270 -5.996 12.925 1.00 95.88 74 GLY A N 1
ATOM 609 C CA . GLY A 1 74 ? -17.631 -7.345 13.378 1.00 95.88 74 GLY A CA 1
ATOM 610 C C . GLY A 1 74 ? -16.434 -8.258 13.663 1.00 95.88 74 GLY A C 1
ATOM 611 O O . GLY A 1 74 ? -16.607 -9.458 13.872 1.00 95.88 74 GLY A O 1
ATOM 612 N N . LEU A 1 75 ? -15.221 -7.703 13.692 1.00 96.75 75 LEU A N 1
ATOM 613 C CA . LEU A 1 75 ? -13.979 -8.444 13.871 1.00 96.75 75 LEU A CA 1
ATOM 614 C C . LEU A 1 75 ? -13.535 -8.412 15.336 1.00 96.75 75 LEU A C 1
ATOM 616 O O . LEU A 1 75 ? -13.921 -7.544 16.123 1.00 96.75 75 LEU A O 1
ATOM 620 N N . LYS A 1 76 ? -12.689 -9.375 15.706 1.00 96.69 76 LYS A N 1
ATOM 621 C CA . LYS A 1 76 ? -12.098 -9.474 17.052 1.00 96.69 76 LYS A CA 1
ATOM 622 C C . LYS A 1 76 ? -10.590 -9.269 17.060 1.00 96.69 76 LYS A C 1
ATOM 624 O O . LYS A 1 76 ? -10.000 -9.288 18.133 1.00 96.69 76 LYS A O 1
ATOM 629 N N . ALA A 1 77 ? -9.969 -9.077 15.903 1.00 97.38 77 ALA A N 1
ATOM 630 C CA . ALA A 1 77 ? -8.535 -8.880 15.790 1.00 97.38 77 ALA A CA 1
ATOM 631 C C . ALA A 1 77 ? -8.207 -7.752 14.812 1.00 97.38 77 ALA A C 1
ATOM 633 O O . ALA A 1 77 ? -8.932 -7.518 13.843 1.00 97.38 77 ALA A O 1
ATOM 634 N N . TYR A 1 78 ? -7.099 -7.062 15.060 1.00 97.12 78 TYR A N 1
ATOM 635 C CA . TYR A 1 78 ? -6.531 -6.100 14.126 1.00 97.12 78 TYR A CA 1
ATOM 636 C C . TYR A 1 78 ? -5.012 -6.163 14.102 1.00 97.12 78 TYR A C 1
ATOM 638 O O . TYR A 1 78 ? -4.364 -6.604 15.054 1.00 97.12 78 TYR A O 1
ATOM 646 N N . TRP A 1 79 ? -4.448 -5.679 13.004 1.00 94.62 79 TRP A N 1
ATOM 647 C CA . TRP A 1 79 ? -3.020 -5.485 12.842 1.00 94.62 79 TRP A CA 1
ATOM 648 C C . TRP A 1 79 ? -2.707 -3.988 12.856 1.00 94.62 79 TRP A C 1
ATOM 650 O O . TRP A 1 79 ? -3.257 -3.237 12.053 1.00 94.62 79 TRP A O 1
ATOM 660 N N . LEU A 1 80 ? -1.850 -3.549 13.780 1.00 92.56 80 LEU A N 1
ATOM 661 C CA . LEU A 1 80 ? -1.383 -2.164 13.896 1.00 92.56 80 LEU A CA 1
ATOM 662 C C . LEU A 1 80 ? 0.133 -2.176 14.088 1.00 92.56 80 LEU A C 1
ATOM 664 O O . LEU A 1 80 ? 0.618 -2.716 15.083 1.00 92.56 80 LEU A O 1
ATOM 668 N N . ASP A 1 81 ? 0.863 -1.545 13.174 1.00 86.81 81 ASP A N 1
ATOM 669 C CA . ASP A 1 81 ? 2.332 -1.528 13.105 1.00 86.81 81 ASP A CA 1
ATOM 670 C C . ASP A 1 81 ? 3.029 -1.254 14.454 1.00 86.81 81 ASP A C 1
ATOM 672 O O . ASP A 1 81 ? 3.872 -2.033 14.896 1.00 86.81 81 ASP A O 1
ATOM 676 N N . VAL A 1 82 ? 2.620 -0.217 15.185 1.00 85.25 82 VAL A N 1
ATOM 677 C CA . VAL A 1 82 ? 3.203 0.180 16.481 1.00 85.25 82 VAL A CA 1
ATOM 678 C C . VAL A 1 82 ? 2.897 -0.773 17.640 1.00 85.25 82 VAL A C 1
ATOM 680 O O . VAL A 1 82 ? 3.405 -0.602 18.750 1.00 85.25 82 VAL A O 1
ATOM 683 N N . GLN A 1 83 ? 2.032 -1.763 17.431 1.00 86.62 83 GLN A N 1
ATOM 684 C CA . GLN A 1 83 ? 1.798 -2.845 18.390 1.00 86.62 83 GLN A CA 1
ATOM 685 C C . GLN A 1 83 ? 2.363 -4.172 17.896 1.00 86.62 83 GLN A C 1
ATOM 687 O O . GLN A 1 83 ? 2.868 -4.941 18.705 1.00 86.62 83 GLN A O 1
ATOM 692 N N . CYS A 1 84 ? 2.281 -4.445 16.598 1.00 83.88 84 CYS A N 1
ATOM 693 C CA . CYS A 1 84 ? 2.680 -5.723 16.030 1.00 83.88 84 CYS A CA 1
ATOM 694 C C . CYS A 1 84 ? 4.185 -5.769 15.730 1.00 83.88 84 CYS A C 1
ATOM 696 O O . CYS A 1 84 ? 4.840 -6.746 16.085 1.00 83.88 84 CYS A O 1
ATOM 698 N N . VAL A 1 85 ? 4.760 -4.696 15.183 1.00 75.75 85 VAL A N 1
ATOM 699 C CA . VAL A 1 85 ? 6.179 -4.632 14.792 1.00 75.75 85 VAL A CA 1
ATOM 700 C C . VAL A 1 85 ? 7.045 -4.151 15.959 1.00 75.75 85 VAL A C 1
ATOM 702 O O . VAL A 1 85 ? 7.996 -4.813 16.363 1.00 75.75 85 VAL A O 1
ATOM 705 N N . THR A 1 86 ? 6.690 -3.026 16.588 1.00 63.09 86 THR A N 1
ATOM 706 C CA . THR A 1 86 ? 7.566 -2.367 17.581 1.00 63.09 86 THR A CA 1
ATOM 707 C C . THR A 1 86 ? 7.473 -2.921 19.009 1.00 63.09 86 THR A C 1
ATOM 709 O O . THR A 1 86 ? 8.052 -2.336 19.924 1.00 63.09 86 THR A O 1
ATOM 712 N N . ALA A 1 87 ? 6.739 -4.016 19.239 1.00 56.81 87 ALA A N 1
ATOM 713 C CA . ALA A 1 87 ? 6.608 -4.614 20.574 1.00 56.81 87 ALA A CA 1
ATOM 714 C C . ALA A 1 87 ? 7.913 -5.241 21.094 1.00 56.81 87 ALA A C 1
ATOM 716 O O . ALA A 1 87 ? 8.137 -5.242 22.302 1.00 56.81 87 ALA A O 1
ATOM 717 N N . ASP A 1 88 ? 8.794 -5.705 20.202 1.00 53.72 88 ASP A N 1
ATOM 718 C CA . ASP A 1 88 ? 10.086 -6.287 20.570 1.00 53.72 88 ASP A CA 1
ATOM 719 C C . ASP A 1 88 ? 11.220 -5.333 20.142 1.00 53.72 88 ASP A C 1
ATOM 721 O O . ASP A 1 88 ? 11.757 -5.424 19.043 1.00 53.72 88 ASP A O 1
ATOM 725 N N . GLN A 1 89 ? 11.622 -4.410 21.026 1.00 44.50 89 GLN A N 1
ATOM 726 C CA . GLN A 1 89 ? 12.691 -3.415 20.784 1.00 44.50 89 GLN A CA 1
ATOM 727 C C . GLN A 1 89 ? 14.089 -4.011 20.492 1.00 44.50 89 GLN A C 1
ATOM 729 O O . GLN A 1 89 ? 15.030 -3.264 20.238 1.00 44.50 89 GLN A O 1
ATOM 734 N N . LYS A 1 90 ? 14.257 -5.340 20.545 1.00 43.09 90 LYS A N 1
ATOM 735 C CA . LYS A 1 90 ? 15.551 -6.027 20.390 1.00 43.09 90 LYS A CA 1
ATOM 736 C C . LYS A 1 90 ? 15.884 -6.486 18.969 1.00 43.09 90 LYS A C 1
ATOM 738 O O . LYS A 1 90 ? 17.007 -6.925 18.758 1.00 43.09 90 LYS A O 1
ATOM 743 N N . ALA A 1 91 ? 14.977 -6.376 18.004 1.00 44.94 91 ALA A N 1
ATOM 744 C CA . ALA A 1 91 ? 15.214 -6.888 16.657 1.00 44.94 91 ALA A CA 1
ATOM 745 C C . ALA A 1 91 ? 15.194 -5.754 15.624 1.00 44.94 91 ALA A C 1
ATOM 747 O O . ALA A 1 91 ? 14.249 -5.574 14.862 1.00 44.94 91 ALA A O 1
ATOM 748 N N . ALA A 1 92 ? 16.281 -4.980 15.572 1.00 43.06 92 ALA A N 1
ATOM 749 C CA . ALA A 1 92 ? 16.515 -4.065 14.454 1.00 43.06 92 ALA A CA 1
ATOM 750 C C . ALA A 1 92 ? 16.541 -4.813 13.106 1.00 43.06 92 ALA A C 1
ATOM 752 O O . ALA A 1 92 ? 16.233 -4.205 12.085 1.00 43.06 92 ALA A O 1
ATOM 753 N N . GLU A 1 93 ? 16.851 -6.116 13.108 1.00 42.66 93 GLU A N 1
ATOM 754 C CA . GLU A 1 93 ? 16.765 -7.025 11.956 1.00 42.66 93 GLU A CA 1
ATOM 755 C C . GLU A 1 93 ? 15.314 -7.373 11.568 1.00 42.66 93 GLU A C 1
ATOM 757 O O . GLU A 1 93 ? 15.007 -7.361 10.378 1.00 42.66 93 GLU A O 1
ATOM 762 N N . SER A 1 94 ? 14.389 -7.560 12.525 1.00 46.28 94 SER A N 1
ATOM 763 C CA . SER A 1 94 ? 12.983 -7.903 12.219 1.00 46.28 94 SER A CA 1
ATOM 764 C C . SER A 1 94 ? 12.171 -6.723 11.681 1.00 46.28 94 SER A C 1
ATOM 766 O O . SER A 1 94 ? 11.192 -6.913 10.969 1.00 46.28 94 SER A O 1
ATOM 768 N N . PHE A 1 95 ? 12.586 -5.483 11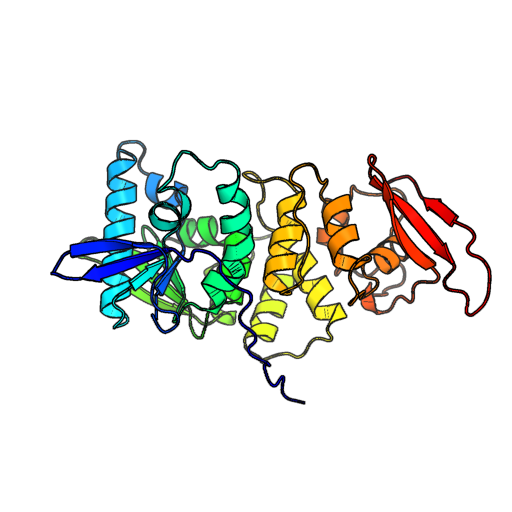.967 1.00 47.34 95 PHE A N 1
ATOM 769 C CA . PHE A 1 95 ? 11.882 -4.299 11.469 1.00 47.34 95 PHE A CA 1
ATOM 770 C C . PHE A 1 95 ? 11.823 -4.256 9.933 1.00 47.34 95 PHE A C 1
ATOM 772 O O . PHE A 1 95 ? 10.818 -3.820 9.383 1.00 47.34 95 PHE A O 1
ATOM 779 N N . SER A 1 96 ? 12.862 -4.726 9.227 1.00 50.72 96 SER A N 1
ATOM 780 C CA . SER A 1 96 ? 12.816 -4.773 7.759 1.00 50.72 96 SER A CA 1
ATOM 781 C C . SER A 1 96 ? 11.970 -5.922 7.240 1.00 50.72 96 SER A C 1
ATOM 783 O O . SER A 1 96 ? 11.154 -5.695 6.357 1.00 50.72 96 SER A O 1
ATOM 785 N N . SER A 1 97 ? 12.125 -7.138 7.776 1.00 52.69 97 SER A N 1
ATOM 786 C CA . SER A 1 97 ? 11.338 -8.287 7.306 1.00 52.69 97 SER A CA 1
ATOM 787 C C . SER A 1 97 ? 9.838 -8.040 7.472 1.00 52.69 97 SER A C 1
ATOM 789 O O . SER A 1 97 ? 9.068 -8.318 6.557 1.00 52.69 97 SER A O 1
ATOM 791 N N . ASP A 1 98 ? 9.436 -7.425 8.587 1.00 57.47 98 ASP A N 1
ATOM 792 C CA . ASP A 1 98 ? 8.031 -7.148 8.891 1.00 57.47 98 ASP A CA 1
ATOM 793 C C . ASP A 1 98 ? 7.449 -6.036 7.998 1.00 57.47 98 ASP A C 1
ATOM 795 O O . ASP A 1 98 ? 6.290 -6.112 7.587 1.00 57.47 98 ASP A O 1
ATOM 799 N N . VAL A 1 99 ? 8.246 -5.014 7.654 1.00 59.47 99 VAL A N 1
ATOM 800 C CA . VAL A 1 99 ? 7.840 -3.945 6.718 1.00 59.47 99 VAL A CA 1
ATOM 801 C C . VAL A 1 99 ? 7.703 -4.489 5.298 1.00 59.47 99 VAL A C 1
ATOM 803 O O . VAL A 1 99 ? 6.768 -4.128 4.587 1.00 59.47 99 VAL A O 1
ATOM 806 N N . TYR A 1 100 ? 8.586 -5.395 4.888 1.00 64.19 100 TYR A N 1
ATOM 807 C CA . TYR A 1 100 ? 8.560 -5.960 3.542 1.00 64.19 100 TYR A CA 1
ATOM 808 C C . TYR A 1 100 ? 7.532 -7.093 3.376 1.00 64.19 100 TYR A C 1
ATOM 810 O O . TYR A 1 100 ? 7.042 -7.310 2.269 1.00 64.19 100 TYR A O 1
ATOM 818 N N . GLY A 1 101 ? 7.097 -7.720 4.476 1.00 72.25 101 GLY A N 1
ATOM 819 C CA . GLY A 1 101 ? 5.916 -8.591 4.535 1.00 72.25 101 GLY A CA 1
ATOM 820 C C . GLY A 1 101 ? 4.575 -7.845 4.636 1.00 72.25 101 GLY A C 1
ATOM 821 O O . GLY A 1 101 ? 3.514 -8.466 4.544 1.00 72.25 101 GLY A O 1
ATOM 822 N N . MET A 1 102 ? 4.584 -6.513 4.788 1.00 81.06 102 MET A N 1
ATOM 823 C CA . MET A 1 102 ? 3.371 -5.704 4.975 1.00 81.06 102 MET A CA 1
ATOM 824 C C . MET A 1 102 ? 2.341 -5.917 3.861 1.00 81.06 102 MET A C 1
ATOM 826 O O . MET A 1 102 ? 1.144 -5.988 4.128 1.00 81.06 102 MET A O 1
ATOM 830 N N . ALA A 1 103 ? 2.789 -6.062 2.612 1.00 86.50 103 ALA A N 1
ATOM 831 C CA . ALA A 1 103 ? 1.896 -6.282 1.477 1.00 86.50 103 ALA A CA 1
ATOM 832 C C . ALA A 1 103 ? 1.055 -7.564 1.635 1.00 86.50 103 ALA A C 1
ATOM 834 O O . ALA A 1 103 ? -0.126 -7.577 1.285 1.00 86.50 103 ALA A O 1
ATOM 835 N N . ASP A 1 104 ? 1.625 -8.621 2.213 1.00 84.88 104 ASP A N 1
ATOM 836 C CA . ASP A 1 104 ? 0.905 -9.870 2.467 1.00 84.88 104 ASP A CA 1
ATOM 837 C C . ASP A 1 104 ? -0.004 -9.764 3.690 1.00 84.88 104 ASP A C 1
ATOM 839 O O . ASP A 1 104 ? -1.120 -10.286 3.678 1.00 84.88 104 ASP A O 1
ATOM 843 N N . ILE A 1 105 ? 0.403 -8.996 4.703 1.00 88.56 105 ILE A N 1
ATOM 844 C CA . ILE A 1 105 ? -0.467 -8.643 5.831 1.00 88.56 105 ILE A CA 1
ATOM 845 C C . ILE A 1 105 ? -1.695 -7.860 5.337 1.00 88.56 105 ILE A C 1
ATOM 847 O O . ILE A 1 105 ? -2.807 -8.121 5.792 1.00 88.56 105 ILE A O 1
ATOM 851 N N . VAL A 1 106 ? -1.538 -6.937 4.388 1.00 92.44 106 VAL A N 1
ATOM 852 C CA . VAL A 1 106 ? -2.661 -6.185 3.806 1.00 92.44 106 VAL A CA 1
ATOM 853 C C . VAL A 1 106 ? -3.582 -7.105 3.003 1.00 92.44 106 VAL A C 1
ATOM 855 O O . VAL A 1 106 ? -4.796 -7.058 3.182 1.00 92.44 106 VAL A O 1
ATOM 858 N N . ARG A 1 107 ? -3.026 -7.972 2.148 1.00 90.44 107 ARG A N 1
ATOM 859 C CA . ARG A 1 107 ? -3.813 -8.901 1.313 1.00 90.44 107 ARG A CA 1
ATOM 860 C C . ARG A 1 107 ? -4.649 -9.884 2.119 1.00 90.44 107 ARG A C 1
ATOM 862 O O . ARG A 1 107 ? -5.753 -10.225 1.703 1.00 90.44 107 ARG A O 1
ATOM 869 N N . ASN A 1 108 ? -4.096 -10.366 3.230 1.00 90.50 108 ASN A N 1
ATOM 870 C CA . ASN A 1 108 ? -4.759 -11.333 4.101 1.00 90.50 108 ASN A CA 1
ATOM 871 C C . ASN A 1 108 ? -5.726 -10.671 5.093 1.00 90.50 108 ASN A C 1
ATOM 873 O O . ASN A 1 108 ? -6.496 -11.368 5.753 1.00 90.50 108 ASN A O 1
ATOM 877 N N . ALA A 1 109 ? -5.719 -9.339 5.193 1.00 94.00 109 ALA A N 1
ATOM 878 C CA . ALA A 1 109 ? -6.678 -8.623 6.012 1.00 94.00 109 ALA A CA 1
ATOM 879 C C . ALA A 1 109 ? -8.092 -8.748 5.433 1.00 94.00 109 ALA A C 1
ATOM 881 O O . ALA A 1 109 ? -8.303 -8.744 4.218 1.00 94.00 109 ALA A O 1
ATOM 882 N N . ASN A 1 110 ? -9.081 -8.810 6.321 1.00 95.31 110 ASN A N 1
ATOM 883 C CA . ASN A 1 110 ? -10.484 -8.837 5.925 1.00 95.31 110 ASN A CA 1
ATOM 884 C C . ASN A 1 110 ? -10.876 -7.506 5.248 1.00 95.31 110 ASN A C 1
ATOM 886 O O . ASN A 1 110 ? -11.479 -7.520 4.177 1.00 95.31 110 ASN A O 1
ATOM 890 N N . HIS A 1 111 ? -10.416 -6.384 5.815 1.00 95.50 111 HIS A N 1
ATOM 891 C CA . HIS A 1 111 ? -10.506 -5.036 5.250 1.00 95.50 111 HIS A CA 1
ATOM 892 C C . HIS A 1 111 ? -9.304 -4.176 5.673 1.00 95.50 111 HIS A C 1
ATOM 894 O O . HIS A 1 111 ? -8.575 -4.513 6.612 1.00 95.50 111 HIS A O 1
ATOM 900 N N . VAL A 1 112 ? -9.140 -3.027 5.014 1.00 97.75 112 VAL A N 1
ATOM 901 C CA . VAL A 1 112 ? -8.195 -1.969 5.401 1.00 97.75 112 VAL A CA 1
ATOM 902 C C . VAL A 1 112 ? -8.967 -0.802 6.007 1.00 97.75 112 VAL A C 1
ATOM 904 O O . VAL A 1 112 ? -9.879 -0.262 5.380 1.00 97.75 112 VAL A O 1
ATOM 907 N N . ALA A 1 113 ? -8.583 -0.397 7.217 1.00 98.31 113 ALA A N 1
ATOM 908 C CA . ALA A 1 113 ? -9.076 0.804 7.872 1.00 98.31 113 ALA A CA 1
ATOM 909 C C . ALA A 1 113 ? -8.001 1.892 7.901 1.00 98.31 113 ALA A C 1
ATOM 911 O O . ALA A 1 113 ? -6.934 1.701 8.481 1.00 98.31 113 ALA A O 1
ATOM 912 N N . ILE A 1 114 ? -8.305 3.047 7.314 1.00 98.06 114 ILE A N 1
ATOM 913 C CA . ILE A 1 114 ? -7.449 4.234 7.322 1.00 98.06 114 ILE A CA 1
ATOM 914 C C . ILE A 1 114 ? -7.932 5.160 8.433 1.00 98.06 114 ILE A C 1
ATOM 916 O O . ILE A 1 114 ? -9.052 5.666 8.386 1.00 98.06 114 ILE A O 1
ATOM 920 N N . LEU A 1 115 ? -7.088 5.389 9.436 1.00 97.62 115 LEU A N 1
ATOM 921 C CA . LEU A 1 115 ? -7.404 6.249 10.572 1.00 97.62 115 LEU A CA 1
ATOM 922 C C . LEU A 1 115 ? -6.862 7.659 10.341 1.00 97.62 115 LEU A C 1
ATOM 924 O O . LEU A 1 115 ? -5.660 7.847 10.131 1.00 97.62 115 LEU A O 1
ATOM 928 N N . LEU A 1 116 ? -7.735 8.656 10.462 1.00 95.69 116 LEU A N 1
ATOM 929 C CA . LEU A 1 116 ? -7.404 10.070 10.323 1.00 95.69 116 LEU A CA 1
ATOM 930 C C . LEU A 1 116 ? -7.839 10.872 11.567 1.00 95.69 116 LEU A C 1
ATOM 932 O O . LEU A 1 116 ? -8.891 10.598 12.147 1.00 95.69 116 LEU A O 1
ATOM 936 N N . PRO A 1 117 ? -7.083 11.909 11.972 1.00 93.38 117 PRO A N 1
ATOM 937 C CA . PRO A 1 117 ? -7.466 12.767 13.098 1.00 93.38 117 PRO A CA 1
ATOM 938 C C . PRO A 1 117 ? -8.761 13.553 12.859 1.00 93.38 117 PRO A C 1
ATOM 940 O O . PRO A 1 117 ? -9.448 13.893 13.813 1.00 93.38 117 PRO A O 1
ATOM 943 N N . SER A 1 118 ? -9.078 13.865 11.603 1.00 92.69 118 SER A N 1
ATOM 944 C CA . SER A 1 118 ? -10.342 14.457 11.156 1.00 92.69 118 SER A CA 1
ATOM 945 C C . SER A 1 118 ? -10.485 14.270 9.641 1.00 92.69 118 SER A C 1
ATOM 947 O O . SER A 1 118 ? -9.535 13.837 8.983 1.00 92.69 118 SER A O 1
ATOM 949 N N . ASP A 1 119 ? -11.636 14.635 9.072 1.00 91.06 119 ASP A N 1
ATOM 950 C CA . ASP A 1 119 ? -11.890 14.566 7.620 1.00 91.06 119 ASP A CA 1
ATOM 951 C C . ASP A 1 119 ? -11.178 15.675 6.808 1.00 91.06 119 ASP A C 1
ATOM 953 O O . ASP A 1 119 ? -11.340 15.814 5.596 1.00 91.06 119 ASP A O 1
ATOM 957 N N . HIS A 1 120 ? -10.343 16.490 7.458 1.00 91.25 120 HIS A N 1
ATOM 958 C CA . HIS A 1 120 ? -9.652 17.583 6.788 1.00 91.25 120 HIS A CA 1
ATOM 959 C C . HIS A 1 120 ? -8.697 17.069 5.691 1.00 91.25 120 HIS A C 1
ATOM 961 O O . HIS A 1 120 ? -7.835 16.219 5.933 1.00 91.25 120 HIS A O 1
ATOM 967 N N . SER A 1 121 ? -8.773 17.667 4.494 1.00 89.06 121 SER A N 1
ATOM 968 C CA . SER A 1 121 ? -8.011 17.249 3.299 1.00 89.06 121 SER A CA 1
ATOM 969 C C . SER A 1 121 ? -6.491 17.170 3.503 1.00 89.06 121 SER A C 1
ATOM 971 O O . SER A 1 121 ? -5.811 16.380 2.853 1.00 89.06 121 SER A O 1
ATOM 973 N N . PHE A 1 122 ? -5.940 17.955 4.436 1.00 89.12 122 PHE A N 1
ATOM 974 C CA . PHE A 1 122 ? -4.534 17.857 4.848 1.00 89.12 122 PHE A CA 1
ATOM 975 C C . PHE A 1 122 ? -4.156 16.447 5.325 1.00 89.12 122 PHE A C 1
ATOM 977 O O . PHE A 1 122 ? -3.110 15.944 4.925 1.00 89.12 122 PHE A O 1
ATOM 984 N N . TYR A 1 123 ? -4.991 15.800 6.142 1.00 91.50 123 TYR A N 1
ATOM 985 C CA . TYR A 1 123 ? -4.687 14.478 6.690 1.00 91.50 123 TYR A CA 1
ATOM 986 C C . TYR A 1 123 ? -4.817 13.379 5.640 1.00 91.50 123 TYR A C 1
ATOM 988 O O . TYR A 1 123 ? -3.947 12.508 5.587 1.00 91.50 123 TYR A O 1
ATOM 996 N N . LYS A 1 124 ? -5.833 13.475 4.769 1.00 92.31 124 LYS A N 1
ATOM 997 C CA . LYS A 1 124 ? -5.985 12.604 3.592 1.00 92.31 124 LYS A CA 1
ATOM 998 C C . LYS A 1 124 ? -4.724 12.654 2.729 1.00 92.31 124 LYS A C 1
ATOM 1000 O O . LYS A 1 124 ? -4.090 11.6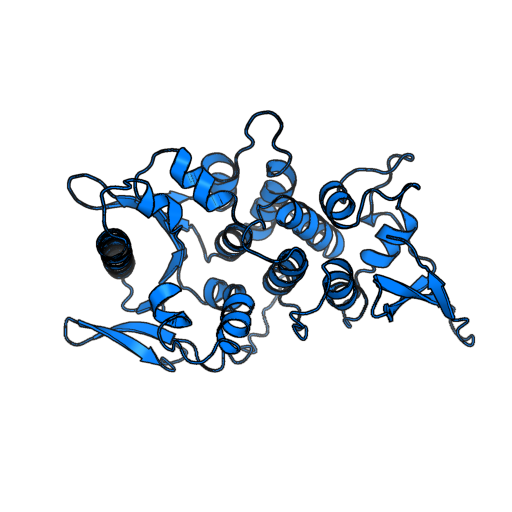29 2.493 1.00 92.31 124 LYS A O 1
ATOM 1005 N N . ARG A 1 125 ? -4.276 13.868 2.378 1.00 88.94 125 ARG A N 1
ATOM 1006 C CA . ARG A 1 125 ? -3.021 14.095 1.646 1.00 88.94 125 ARG A CA 1
ATOM 1007 C C . ARG A 1 125 ? -1.813 13.517 2.375 1.00 88.94 125 ARG A C 1
ATOM 1009 O O . ARG A 1 125 ? -1.055 12.761 1.788 1.00 88.94 125 ARG A O 1
ATOM 1016 N N . ALA A 1 126 ? -1.599 13.893 3.633 1.00 89.31 126 ALA A N 1
ATOM 1017 C CA . ALA A 1 126 ? -0.406 13.497 4.381 1.00 89.31 126 ALA A CA 1
ATOM 1018 C C . ALA A 1 126 ? -0.260 11.970 4.467 1.00 89.31 126 ALA A C 1
ATOM 1020 O O . ALA A 1 126 ? 0.850 11.451 4.378 1.00 89.31 126 ALA A O 1
ATOM 1021 N N . TRP A 1 127 ? -1.381 11.256 4.584 1.00 92.12 127 TRP A N 1
ATOM 1022 C CA . TRP A 1 127 ? -1.415 9.804 4.483 1.00 92.12 127 TRP A CA 1
ATOM 1023 C C . TRP A 1 127 ? -1.075 9.317 3.064 1.00 92.12 127 TRP A C 1
ATOM 1025 O O . TRP A 1 127 ? -0.150 8.526 2.884 1.00 92.12 127 TRP A O 1
ATOM 1035 N N . ALA A 1 128 ? -1.766 9.840 2.052 1.00 91.00 128 ALA A N 1
ATOM 1036 C CA . ALA A 1 128 ? -1.705 9.365 0.670 1.00 91.00 128 ALA A CA 1
ATOM 1037 C C . ALA A 1 128 ? -0.341 9.538 -0.010 1.00 91.00 128 ALA A C 1
ATOM 1039 O O . ALA A 1 128 ? -0.046 8.836 -0.969 1.00 91.00 128 ALA A O 1
ATOM 1040 N N . ARG A 1 129 ? 0.485 10.481 0.462 1.00 88.12 129 ARG A N 1
ATOM 1041 C CA . ARG A 1 129 ? 1.808 10.767 -0.117 1.00 88.12 129 ARG A CA 1
ATOM 1042 C C . ARG A 1 129 ? 2.879 9.734 0.227 1.00 88.12 129 ARG A C 1
ATOM 1044 O O . ARG A 1 129 ? 3.959 9.795 -0.351 1.00 88.12 129 ARG A O 1
ATOM 1051 N N . ARG A 1 130 ? 2.656 8.883 1.227 1.00 87.94 130 ARG A N 1
ATOM 1052 C CA . ARG A 1 130 ? 3.679 7.965 1.737 1.00 87.94 130 ARG A CA 1
ATOM 1053 C C . ARG A 1 130 ? 3.819 6.764 0.813 1.00 87.94 130 ARG A C 1
ATOM 1055 O O . ARG A 1 130 ? 2.828 6.222 0.348 1.00 87.94 130 ARG A O 1
ATOM 1062 N N . LEU A 1 131 ? 5.049 6.290 0.637 1.00 88.38 131 LEU A N 1
ATOM 1063 C CA . LEU A 1 131 ? 5.333 5.134 -0.214 1.00 88.38 131 LEU A CA 1
ATOM 1064 C C . LEU A 1 131 ? 4.439 3.913 0.078 1.00 88.38 131 LEU A C 1
ATOM 1066 O O . LEU A 1 131 ? 3.795 3.396 -0.829 1.00 88.38 131 LEU A O 1
ATOM 1070 N N . TRP A 1 132 ? 4.360 3.494 1.344 1.00 87.94 132 TRP A N 1
ATOM 1071 C CA . TRP A 1 132 ? 3.655 2.271 1.752 1.00 87.94 132 TRP A CA 1
ATOM 1072 C C . TRP A 1 132 ? 2.125 2.375 1.732 1.00 87.94 132 TRP A C 1
ATOM 1074 O O . TRP A 1 132 ? 1.456 1.351 1.621 1.00 87.94 132 TRP A O 1
ATOM 1084 N N . THR A 1 133 ? 1.551 3.582 1.751 1.00 90.75 133 THR A N 1
ATOM 1085 C CA . THR A 1 133 ? 0.086 3.734 1.758 1.00 90.75 133 THR A CA 1
ATOM 1086 C C . THR A 1 133 ? -0.538 3.414 0.403 1.00 90.75 133 THR A C 1
ATOM 1088 O O . THR A 1 133 ? -1.704 3.023 0.338 1.00 90.75 133 THR A O 1
ATOM 1091 N N . LEU A 1 134 ? 0.243 3.504 -0.680 1.00 92.19 134 LEU A N 1
ATOM 1092 C CA . LEU A 1 134 ? -0.203 3.092 -2.005 1.00 92.19 134 LEU A CA 1
ATOM 1093 C C . LEU A 1 134 ? -0.418 1.563 -2.087 1.00 92.19 134 LEU A C 1
ATOM 1095 O O . LEU A 1 134 ? -1.546 1.164 -2.384 1.00 92.19 134 LEU A O 1
ATOM 1099 N N . PRO A 1 135 ? 0.564 0.689 -1.771 1.00 92.56 135 PRO A N 1
ATOM 1100 C CA . PRO A 1 135 ? 0.316 -0.748 -1.637 1.00 92.56 135 PRO A CA 1
ATOM 1101 C C . PRO A 1 135 ? -0.799 -1.090 -0.644 1.00 92.56 135 PRO A C 1
ATOM 1103 O O . PRO A 1 135 ? -1.639 -1.929 -0.959 1.00 92.56 135 PRO A O 1
ATOM 1106 N N . GLU A 1 136 ? -0.851 -0.429 0.518 1.00 93.88 136 GLU A N 1
ATOM 1107 C CA . GLU A 1 136 ? -1.903 -0.662 1.519 1.00 93.88 136 GLU A CA 1
ATOM 1108 C C . GLU A 1 136 ? -3.309 -0.443 0.948 1.00 93.88 136 GLU A C 1
ATOM 1110 O O . GLU A 1 136 ? -4.216 -1.229 1.215 1.00 93.88 136 GLU A O 1
ATOM 1115 N N . GLY A 1 137 ? -3.497 0.601 0.137 1.00 94.44 137 GLY A N 1
ATOM 1116 C CA . GLY A 1 137 ? -4.793 0.877 -0.468 1.00 94.44 137 GLY A CA 1
ATOM 1117 C C . GLY A 1 137 ? -5.100 0.035 -1.709 1.00 94.44 137 GLY A C 1
ATOM 1118 O O . GLY A 1 137 ? -6.228 -0.422 -1.872 1.00 94.44 137 GLY A O 1
ATOM 1119 N N . LEU A 1 138 ? -4.110 -0.222 -2.571 1.00 94.94 138 LEU A N 1
ATOM 1120 C CA . LEU A 1 138 ? -4.310 -1.024 -3.786 1.00 94.94 138 LEU A CA 1
ATOM 1121 C C . LEU A 1 138 ? -4.555 -2.508 -3.477 1.00 94.94 138 LEU A C 1
ATOM 1123 O O . LEU A 1 138 ? -5.344 -3.162 -4.162 1.00 94.94 138 LEU A O 1
ATOM 1127 N N . LEU A 1 139 ? -3.922 -3.049 -2.436 1.00 94.31 139 LEU A N 1
ATOM 1128 C CA . LEU A 1 139 ? -4.045 -4.462 -2.064 1.00 94.31 139 LEU A CA 1
ATOM 1129 C C . LEU A 1 139 ? -5.229 -4.755 -1.130 1.00 94.31 139 LEU A C 1
ATOM 1131 O O . LEU A 1 139 ? -5.501 -5.923 -0.857 1.00 94.31 139 LEU A O 1
ATOM 1135 N N . ALA A 1 140 ? -5.941 -3.725 -0.664 1.00 94.12 140 ALA A N 1
ATOM 1136 C CA . ALA A 1 140 ? -7.065 -3.852 0.259 1.00 94.12 140 ALA A CA 1
ATOM 1137 C C . ALA A 1 140 ? -8.182 -4.752 -0.290 1.00 94.12 140 ALA A C 1
ATOM 1139 O O . ALA A 1 140 ? -8.625 -4.593 -1.423 1.00 94.12 140 ALA A O 1
ATOM 1140 N N . ARG A 1 141 ? -8.730 -5.673 0.503 1.00 91.56 141 ARG A N 1
ATOM 1141 C CA . ARG A 1 141 ? -9.908 -6.428 0.060 1.00 91.56 141 ARG A CA 1
ATOM 1142 C C . ARG A 1 141 ? -11.172 -5.559 0.130 1.00 91.56 141 ARG A C 1
ATOM 1144 O O . ARG A 1 141 ? -11.546 -5.071 1.195 1.00 91.56 141 ARG A O 1
ATOM 1151 N N . GLY A 1 142 ? -11.869 -5.432 -1.000 1.00 91.88 142 GLY A N 1
ATOM 1152 C CA . GLY A 1 142 ? -13.106 -4.651 -1.095 1.00 91.88 142 GLY A CA 1
ATOM 1153 C C . GLY A 1 142 ? -12.874 -3.143 -0.958 1.00 91.88 142 GLY A C 1
ATOM 1154 O O . GLY A 1 142 ? -11.844 -2.630 -1.389 1.00 91.88 142 GLY A O 1
ATOM 1155 N N . ARG A 1 143 ? -13.856 -2.440 -0.384 1.00 95.75 143 ARG A N 1
ATOM 1156 C CA . ARG A 1 143 ? -13.782 -0.996 -0.121 1.00 95.75 143 ARG A CA 1
ATOM 1157 C C . ARG A 1 143 ? -12.908 -0.700 1.100 1.00 95.75 143 ARG A C 1
ATOM 1159 O O . ARG A 1 143 ? -12.844 -1.492 2.039 1.00 95.75 143 ARG A O 1
ATOM 1166 N N . LEU A 1 144 ? -12.246 0.453 1.089 1.00 97.31 144 LEU A N 1
ATOM 1167 C CA . LEU A 1 144 ? -11.433 0.943 2.196 1.00 97.31 144 LEU A CA 1
ATOM 1168 C C . LEU A 1 144 ? -12.316 1.666 3.213 1.00 97.31 144 LEU A C 1
ATOM 1170 O O . LEU A 1 144 ? -13.177 2.465 2.845 1.00 97.31 144 LEU A O 1
ATOM 1174 N N . HIS A 1 145 ? -12.082 1.415 4.500 1.00 97.62 145 HIS A N 1
ATOM 1175 C CA . HIS A 1 145 ? -12.834 2.028 5.593 1.00 97.62 145 HIS A CA 1
ATOM 1176 C C . HIS A 1 145 ? -12.078 3.240 6.145 1.00 97.62 145 HIS A C 1
ATOM 1178 O O . HIS A 1 145 ? -11.082 3.096 6.850 1.00 97.62 145 HIS A O 1
ATOM 1184 N N . ILE A 1 146 ? -12.557 4.444 5.866 1.00 97.94 146 ILE A N 1
ATOM 1185 C CA . ILE A 1 146 ? -11.969 5.685 6.365 1.00 97.94 146 ILE A CA 1
ATOM 1186 C C . ILE A 1 146 ? -12.626 6.043 7.692 1.00 97.94 146 ILE A C 1
ATOM 1188 O O . ILE A 1 146 ? -13.832 6.273 7.750 1.00 97.94 146 ILE A O 1
ATOM 1192 N N . TRP A 1 147 ? -11.832 6.105 8.755 1.00 97.94 147 TRP A N 1
ATOM 1193 C CA . TRP A 1 147 ? -12.290 6.464 10.092 1.00 97.94 147 TRP A CA 1
ATOM 1194 C C . TRP A 1 147 ? -11.703 7.800 10.518 1.00 97.94 147 TRP A C 1
ATOM 1196 O O . TRP A 1 147 ? -10.483 7.961 10.572 1.00 97.94 147 TRP A O 1
ATOM 1206 N N . THR A 1 148 ? -12.568 8.740 10.883 1.00 96.62 148 THR A N 1
ATOM 1207 C CA . THR A 1 148 ? -12.175 10.080 11.335 1.00 96.62 148 THR A CA 1
ATOM 1208 C C . THR A 1 148 ? -12.636 10.331 12.763 1.00 96.62 148 THR A C 1
ATOM 1210 O O . THR A 1 148 ? -13.733 9.921 13.146 1.00 96.62 148 THR A O 1
ATOM 1213 N N . ALA A 1 149 ? -11.811 11.014 13.561 1.00 93.12 149 ALA A N 1
ATOM 1214 C CA . ALA A 1 149 ? -12.231 11.471 14.882 1.00 93.12 149 ALA A CA 1
ATOM 1215 C C . ALA A 1 149 ? -13.104 12.732 14.800 1.00 93.12 149 ALA A C 1
ATOM 1217 O O . ALA A 1 149 ? -12.879 13.624 13.984 1.00 93.12 149 ALA A O 1
ATOM 1218 N N . THR A 1 150 ? -14.110 12.777 15.670 1.00 90.94 150 THR A N 1
ATOM 1219 C CA . THR A 1 150 ? -15.059 13.883 15.851 1.00 90.94 150 THR A CA 1
ATOM 1220 C C . THR A 1 150 ? -15.161 14.216 17.340 1.00 90.94 150 THR A C 1
ATOM 1222 O O . THR A 1 150 ? -14.629 13.489 18.180 1.00 90.94 150 THR A O 1
ATOM 1225 N N . GLU A 1 151 ? -15.854 15.298 17.695 1.00 85.81 151 GLU A N 1
ATOM 1226 C CA . GLU A 1 151 ? -16.037 15.689 19.102 1.00 85.81 151 GLU A CA 1
ATOM 1227 C C . GLU A 1 151 ? -16.784 14.629 19.925 1.00 85.81 151 GLU A C 1
ATOM 1229 O O . GLU A 1 151 ? -16.491 14.438 21.104 1.00 85.81 151 GLU A O 1
ATOM 1234 N N . THR A 1 152 ? -17.726 13.914 19.304 1.00 88.25 152 THR A N 1
ATOM 1235 C CA . THR A 1 152 ? -18.623 12.964 19.979 1.00 88.25 152 THR A CA 1
ATOM 1236 C C . THR A 1 152 ? -18.245 11.497 19.764 1.00 88.25 152 THR A C 1
ATOM 1238 O O . THR A 1 152 ? -18.881 10.614 20.340 1.00 88.25 152 THR A O 1
ATOM 1241 N N . GLY A 1 153 ? -17.209 11.206 18.972 1.00 92.56 153 GLY A N 1
ATOM 1242 C CA . GLY A 1 153 ? -16.788 9.836 18.681 1.00 92.56 153 GLY A CA 1
ATOM 1243 C C . GLY A 1 153 ? -16.049 9.699 17.354 1.00 92.56 153 GLY A C 1
ATOM 1244 O O . GLY A 1 153 ? -15.187 10.514 17.020 1.00 92.56 153 GLY A O 1
ATOM 1245 N N . PHE A 1 154 ? -16.385 8.662 16.590 1.00 96.50 154 PHE A N 1
ATOM 1246 C CA . PHE A 1 154 ? -15.752 8.349 15.311 1.00 96.50 154 PHE A CA 1
ATOM 1247 C C . PHE A 1 154 ? -16.801 8.209 14.213 1.00 96.50 154 PHE A C 1
ATOM 1249 O O . PHE A 1 154 ? -17.878 7.664 14.448 1.00 96.50 154 PHE A O 1
ATOM 1256 N N . THR A 1 155 ? -16.472 8.670 13.013 1.00 96.62 155 THR A N 1
ATOM 1257 C CA . THR A 1 155 ? -17.307 8.503 11.819 1.00 96.62 155 THR A CA 1
ATOM 1258 C C . THR A 1 155 ? -16.595 7.620 10.806 1.00 96.62 155 THR A C 1
ATOM 1260 O O . THR A 1 155 ? -15.364 7.641 10.718 1.00 96.62 155 THR A O 1
ATOM 1263 N N . LYS A 1 156 ? -17.378 6.830 10.064 1.00 96.50 156 LYS A N 1
ATOM 1264 C CA . LYS A 1 156 ? -16.905 5.927 9.014 1.00 96.50 156 LYS A CA 1
ATOM 1265 C C . LYS A 1 156 ? -17.389 6.414 7.653 1.00 96.50 156 LYS A C 1
ATOM 1267 O O . LYS A 1 156 ? -18.576 6.682 7.484 1.00 96.50 156 LYS A O 1
ATOM 1272 N N . HIS A 1 157 ? -16.481 6.428 6.688 1.00 95.31 157 HIS A N 1
ATOM 1273 C CA . HIS A 1 157 ? -16.766 6.571 5.264 1.00 95.31 157 HIS A CA 1
ATOM 1274 C C . HIS A 1 157 ? -16.135 5.396 4.514 1.00 95.31 157 HIS A C 1
ATOM 1276 O O . HIS A 1 157 ? -15.118 4.860 4.949 1.00 95.31 157 HIS A O 1
ATOM 1282 N N . GLU A 1 158 ? -16.733 4.968 3.408 1.00 97.00 158 GLU A N 1
ATOM 1283 C CA . GLU A 1 158 ? -16.191 3.890 2.579 1.00 97.00 158 GLU A CA 1
ATOM 1284 C C . GLU A 1 158 ? -15.885 4.415 1.190 1.00 97.00 158 GLU A C 1
ATOM 1286 O O . GLU A 1 158 ? -16.720 5.109 0.614 1.00 97.00 158 GLU A O 1
ATOM 1291 N N . LEU A 1 159 ? -14.712 4.060 0.671 1.00 96.56 159 LEU A N 1
ATOM 1292 C CA . LEU A 1 159 ? -14.280 4.424 -0.673 1.00 96.56 159 LEU A CA 1
ATOM 1293 C C . LEU A 1 159 ? -13.742 3.185 -1.391 1.00 96.56 159 LEU A C 1
ATOM 1295 O O . LEU A 1 159 ? -13.022 2.382 -0.794 1.00 96.56 159 LEU A O 1
ATOM 1299 N N . ASP A 1 160 ? -14.074 3.013 -2.665 1.00 95.50 160 ASP A N 1
ATOM 1300 C CA . ASP A 1 160 ? -13.337 2.098 -3.540 1.00 95.50 160 ASP A CA 1
ATOM 1301 C C . ASP A 1 160 ? -11.992 2.697 -3.993 1.00 95.50 160 ASP A C 1
ATOM 1303 O O . ASP A 1 160 ? -11.660 3.848 -3.696 1.00 95.50 160 ASP A O 1
ATOM 1307 N N . ARG A 1 161 ? -11.156 1.902 -4.675 1.00 94.62 161 ARG A N 1
ATOM 1308 C CA . ARG A 1 161 ? -9.792 2.328 -5.044 1.00 94.62 161 ARG A CA 1
ATOM 1309 C C . ARG A 1 161 ? -9.809 3.506 -6.007 1.00 94.62 161 ARG A C 1
ATOM 1311 O O . ARG A 1 161 ? -8.927 4.363 -5.975 1.00 94.62 161 ARG A O 1
ATOM 1318 N N . VAL A 1 162 ? -10.809 3.530 -6.875 1.00 92.81 162 VAL A N 1
ATOM 1319 C CA . VAL A 1 162 ? -11.042 4.581 -7.853 1.00 92.81 162 VAL A CA 1
ATOM 1320 C C . VAL A 1 162 ? -11.435 5.874 -7.137 1.00 92.81 162 VAL A C 1
ATOM 1322 O O . VAL A 1 162 ? -10.825 6.908 -7.394 1.00 92.81 162 VAL A O 1
ATOM 1325 N N . GLU A 1 163 ? -12.365 5.839 -6.191 1.00 94.00 163 GLU A N 1
ATOM 1326 C CA . GLU A 1 163 ? -12.740 6.980 -5.348 1.00 94.00 163 GLU A CA 1
ATOM 1327 C C . GLU A 1 163 ? -11.543 7.486 -4.520 1.00 94.00 163 GLU A C 1
ATOM 1329 O O . GLU A 1 163 ? -11.299 8.694 -4.447 1.00 94.00 163 GLU A O 1
ATOM 1334 N N . MET A 1 164 ? -10.707 6.582 -3.993 1.00 93.81 164 MET A N 1
ATOM 1335 C CA . MET A 1 164 ? -9.463 6.942 -3.297 1.00 93.81 164 MET A CA 1
ATOM 1336 C C . MET A 1 164 ? -8.512 7.775 -4.172 1.00 93.81 164 MET A C 1
ATOM 1338 O O . MET A 1 164 ? -7.826 8.665 -3.663 1.00 93.81 164 MET A O 1
ATOM 1342 N N . THR A 1 165 ? -8.477 7.548 -5.491 1.00 91.38 165 THR A N 1
ATOM 1343 C CA . THR A 1 165 ? -7.641 8.359 -6.398 1.00 91.38 165 THR A CA 1
ATOM 1344 C C . THR A 1 165 ? -8.089 9.816 -6.479 1.00 91.38 165 THR A C 1
ATOM 1346 O O . THR A 1 165 ? -7.254 10.691 -6.694 1.00 91.38 165 THR A O 1
ATOM 1349 N N . TYR A 1 166 ? -9.371 10.092 -6.233 1.00 87.81 166 TYR A N 1
ATOM 1350 C CA . TYR A 1 166 ? -9.935 11.441 -6.239 1.00 87.81 166 TYR A CA 1
ATOM 1351 C C . TYR A 1 166 ? -9.948 12.102 -4.860 1.00 87.81 166 TYR A C 1
ATOM 1353 O O . TYR A 1 166 ? -9.837 13.319 -4.774 1.00 87.81 166 TYR A O 1
ATOM 1361 N N . GLU A 1 167 ? -10.073 11.328 -3.785 1.00 90.38 167 GLU A N 1
ATOM 1362 C CA . GLU A 1 167 ? -10.163 11.860 -2.418 1.00 90.38 167 GLU A CA 1
ATOM 1363 C C . GLU A 1 167 ? -8.795 11.965 -1.723 1.00 90.38 167 GLU A C 1
ATOM 1365 O O . GLU A 1 167 ? -8.556 12.868 -0.916 1.00 9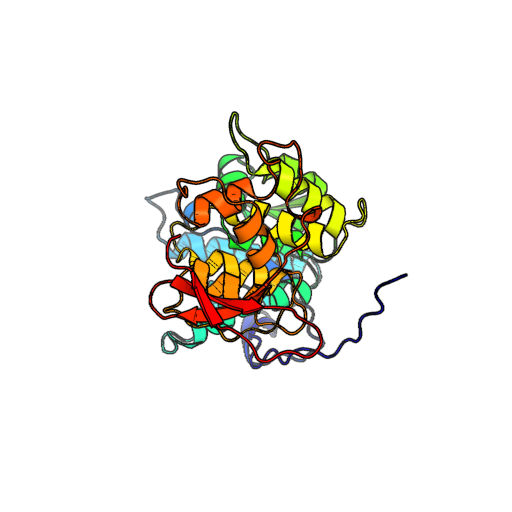0.38 167 GLU A O 1
ATOM 1370 N N . PHE A 1 168 ? -7.876 11.044 -2.032 1.00 91.56 168 PHE A N 1
ATOM 1371 C CA . PHE A 1 168 ? -6.594 10.891 -1.337 1.00 91.56 168 PHE A CA 1
ATOM 1372 C C . PHE A 1 168 ? -5.398 11.123 -2.263 1.00 91.56 168 PHE A C 1
ATOM 1374 O O . PHE A 1 168 ? -4.530 11.938 -1.942 1.00 91.56 168 PHE A O 1
ATOM 1381 N N . TRP A 1 169 ? -5.359 10.454 -3.421 1.00 87.50 169 TRP A N 1
ATOM 1382 C CA . TRP A 1 169 ? -4.257 10.569 -4.393 1.00 87.50 169 TRP A CA 1
ATOM 1383 C C . TRP A 1 169 ? -4.502 11.617 -5.495 1.00 87.50 169 TRP A C 1
ATOM 1385 O O . TRP A 1 169 ? -3.837 11.588 -6.534 1.00 87.50 169 TRP A O 1
ATOM 1395 N N . HIS A 1 170 ? -5.433 12.550 -5.268 1.00 73.94 170 HIS A N 1
ATOM 1396 C CA . HIS A 1 170 ? -5.799 13.593 -6.228 1.00 73.94 170 HIS A CA 1
ATOM 1397 C C . HIS A 1 170 ? -4.611 14.499 -6.566 1.00 73.94 170 HIS A C 1
ATOM 1399 O O . HIS A 1 170 ? -3.839 14.848 -5.661 1.00 73.94 170 HIS A O 1
ATOM 1405 N N . PRO A 1 171 ? -4.473 14.952 -7.826 1.00 61.00 171 PRO A N 1
ATOM 1406 C CA . PRO A 1 171 ? -3.413 15.862 -8.183 1.00 61.00 171 PRO A CA 1
ATOM 1407 C C . PRO A 1 171 ? -3.718 17.249 -7.616 1.00 61.00 171 PRO A C 1
ATOM 1409 O O . PRO A 1 171 ? -4.763 17.840 -7.879 1.00 61.00 171 PRO A O 1
ATOM 1412 N N . PHE A 1 172 ? -2.775 17.814 -6.868 1.00 53.31 172 PHE A N 1
ATOM 1413 C CA . PHE A 1 172 ? -2.692 19.272 -6.773 1.00 53.31 172 PHE A CA 1
ATOM 1414 C C . PHE A 1 172 ? -2.120 19.784 -8.096 1.00 53.31 172 PHE A C 1
ATOM 1416 O O . PHE A 1 172 ? -1.489 19.020 -8.826 1.00 53.31 172 PHE A O 1
ATOM 1423 N N . ALA A 1 173 ? -2.354 21.047 -8.450 1.00 54.47 173 ALA A N 1
ATOM 1424 C CA . ALA A 1 173 ? -1.773 21.618 -9.665 1.00 54.47 173 ALA A CA 1
ATOM 1425 C C . ALA A 1 173 ? -0.267 21.270 -9.753 1.00 54.47 173 ALA A C 1
ATOM 1427 O O . ALA A 1 173 ? 0.470 21.495 -8.791 1.00 54.47 173 ALA A O 1
ATOM 1428 N N . ASN A 1 174 ? 0.157 20.694 -10.886 1.00 56.94 174 ASN A N 1
ATOM 1429 C CA . ASN A 1 174 ? 1.503 20.155 -11.162 1.00 56.94 174 ASN A CA 1
ATOM 1430 C C . ASN A 1 174 ? 1.886 18.823 -10.472 1.00 56.94 174 ASN A C 1
ATOM 1432 O O . ASN A 1 174 ? 3.066 18.480 -10.422 1.00 56.94 174 ASN A O 1
ATOM 1436 N N . ASP A 1 175 ? 0.931 18.051 -9.945 1.00 60.53 175 ASP A N 1
ATOM 1437 C CA . ASP A 1 175 ? 1.202 16.753 -9.317 1.00 60.53 175 ASP A CA 1
ATOM 1438 C C . ASP A 1 175 ? 1.093 15.586 -10.316 1.00 60.53 175 ASP A C 1
ATOM 1440 O O . ASP A 1 175 ? 0.008 15.111 -10.655 1.00 60.53 175 ASP A O 1
ATOM 1444 N N . GLU A 1 176 ? 2.244 15.088 -10.768 1.00 62.00 176 GLU A N 1
ATOM 1445 C CA . GLU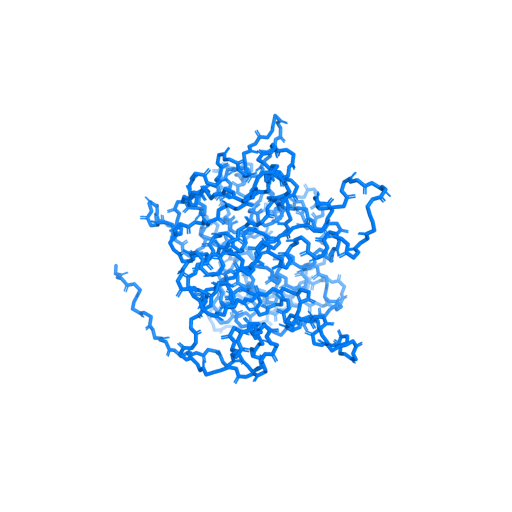 A 1 176 ? 2.342 13.973 -11.718 1.00 62.00 176 GLU A CA 1
ATOM 1446 C C . GLU A 1 176 ? 1.923 12.603 -11.129 1.00 62.00 176 GLU A C 1
ATOM 1448 O O . GLU A 1 176 ? 1.895 11.616 -11.864 1.00 62.00 176 GLU A O 1
ATOM 1453 N N . ARG A 1 177 ? 1.610 12.489 -9.822 1.00 59.84 177 ARG A N 1
ATOM 1454 C CA . ARG A 1 177 ? 1.280 11.209 -9.138 1.00 59.84 177 ARG A CA 1
ATOM 1455 C C . ARG A 1 177 ? -0.003 10.537 -9.595 1.00 59.84 177 ARG A C 1
ATOM 1457 O O . ARG A 1 177 ? -0.129 9.316 -9.466 1.00 59.84 177 ARG A O 1
ATOM 1464 N N . HIS A 1 178 ? -0.961 11.325 -10.065 1.00 64.62 178 HIS A N 1
ATOM 1465 C CA . HIS A 1 178 ? -2.336 10.866 -10.213 1.00 64.62 178 HIS A CA 1
ATOM 1466 C C . HIS A 1 178 ? -2.505 9.847 -11.341 1.00 64.62 178 HIS A C 1
ATOM 1468 O O . HIS A 1 178 ? -3.162 8.828 -11.151 1.00 64.62 178 HIS A O 1
ATOM 1474 N N . TYR A 1 179 ? -1.889 10.087 -12.499 1.00 82.25 179 TYR A N 1
ATOM 1475 C CA . TYR A 1 179 ? -2.152 9.288 -13.697 1.00 82.25 179 TYR A CA 1
ATOM 1476 C C . TYR A 1 179 ? -1.764 7.801 -13.546 1.00 82.25 179 TYR A C 1
ATOM 1478 O O . TYR A 1 179 ? -2.628 6.950 -13.757 1.00 82.25 179 TYR A O 1
ATOM 1486 N N . PRO A 1 180 ? -0.549 7.446 -13.076 1.00 91.06 180 PRO A N 1
ATOM 1487 C CA . PRO A 1 180 ? -0.199 6.040 -12.862 1.00 91.06 180 PRO A CA 1
ATOM 1488 C C . PRO A 1 180 ? -1.031 5.383 -11.751 1.00 91.06 180 PRO A C 1
ATOM 1490 O O . PRO A 1 180 ? -1.469 4.244 -11.880 1.00 91.06 180 PRO A O 1
ATOM 1493 N N . THR A 1 181 ? -1.282 6.114 -10.658 1.00 92.31 181 THR A N 1
ATOM 1494 C CA . THR A 1 181 ? -2.044 5.607 -9.504 1.00 92.31 181 THR A CA 1
ATOM 1495 C C . THR A 1 181 ? -3.485 5.277 -9.888 1.00 92.31 181 THR A C 1
ATOM 1497 O O . THR A 1 181 ? -4.014 4.246 -9.480 1.00 92.31 181 THR A O 1
ATOM 1500 N N . ARG A 1 182 ? -4.104 6.126 -10.717 1.00 92.56 182 ARG A N 1
ATOM 1501 C CA . ARG A 1 182 ? -5.452 5.925 -11.246 1.00 92.56 182 ARG A CA 1
ATOM 1502 C C . ARG A 1 182 ? -5.557 4.660 -12.094 1.00 92.56 182 ARG A C 1
ATOM 1504 O O . ARG A 1 182 ? -6.456 3.859 -11.860 1.00 92.56 182 ARG A O 1
ATOM 1511 N N . ILE A 1 183 ? -4.622 4.466 -13.023 1.00 93.12 183 ILE A N 1
ATOM 1512 C CA . ILE A 1 183 ? -4.582 3.279 -13.890 1.00 93.12 183 ILE A CA 1
ATOM 1513 C C . ILE A 1 183 ? -4.446 2.002 -13.049 1.00 93.12 183 ILE A C 1
ATOM 1515 O O . ILE A 1 183 ? -5.147 1.021 -13.293 1.00 93.12 183 ILE A O 1
ATOM 1519 N N . LEU A 1 184 ? -3.589 2.015 -12.020 1.00 94.62 184 LEU A N 1
ATOM 1520 C CA . LEU A 1 184 ? -3.460 0.876 -11.106 1.00 94.62 184 LEU A CA 1
ATOM 1521 C C . LEU A 1 184 ? -4.738 0.628 -10.310 1.00 94.62 184 LEU A C 1
ATOM 1523 O O . LEU A 1 184 ? -5.135 -0.523 -10.168 1.00 94.62 184 LEU A O 1
ATOM 1527 N N . ALA A 1 185 ? -5.392 1.672 -9.798 1.00 94.69 185 ALA A N 1
ATOM 1528 C CA . ALA A 1 185 ? -6.651 1.523 -9.074 1.00 94.69 185 ALA A CA 1
ATOM 1529 C C . ALA A 1 185 ? -7.722 0.849 -9.943 1.00 94.69 185 ALA A C 1
ATOM 1531 O O . ALA A 1 185 ? -8.341 -0.118 -9.505 1.00 94.69 185 ALA A O 1
ATOM 1532 N N . GLU A 1 186 ? -7.873 1.295 -11.192 1.00 94.94 186 GLU A N 1
ATOM 1533 C CA . GLU A 1 186 ? -8.779 0.679 -12.167 1.00 94.94 186 GLU A CA 1
ATOM 1534 C C . GLU A 1 186 ? -8.383 -0.769 -12.487 1.00 94.94 186 GLU A C 1
ATOM 1536 O O . GLU A 1 186 ? -9.254 -1.623 -12.644 1.00 94.94 186 GLU A O 1
ATOM 1541 N N . TYR A 1 187 ? -7.083 -1.072 -12.559 1.00 94.94 187 TYR A N 1
ATOM 1542 C CA . TYR A 1 187 ? -6.590 -2.430 -12.799 1.00 94.94 187 TYR A CA 1
ATOM 1543 C C . TYR A 1 187 ? -6.917 -3.362 -11.623 1.00 94.94 187 TYR A C 1
ATOM 1545 O O . TYR A 1 187 ? -7.458 -4.448 -11.829 1.00 94.94 187 TYR A O 1
ATOM 1553 N N . PHE A 1 188 ? -6.648 -2.932 -10.386 1.00 93.12 188 PHE A N 1
ATOM 1554 C CA . PHE A 1 188 ? -6.920 -3.719 -9.178 1.00 93.12 188 PHE A CA 1
ATOM 1555 C C . PHE A 1 188 ? -8.420 -3.857 -8.868 1.00 93.12 188 PHE A C 1
ATOM 1557 O O . PHE A 1 188 ? -8.813 -4.860 -8.275 1.00 93.12 188 PHE A O 1
ATOM 1564 N N . ASP A 1 189 ? -9.260 -2.910 -9.299 1.00 91.38 189 ASP A N 1
ATOM 1565 C CA . ASP A 1 189 ? -10.726 -3.044 -9.259 1.00 91.38 189 ASP A CA 1
ATOM 1566 C C . ASP A 1 189 ? -11.294 -3.848 -10.449 1.00 91.38 189 ASP A C 1
ATOM 1568 O O . ASP A 1 189 ? -12.499 -4.087 -10.517 1.00 91.38 189 ASP A O 1
ATOM 1572 N N . GLY A 1 190 ? -10.453 -4.286 -11.394 1.00 91.31 190 GLY A N 1
ATOM 1573 C CA . GLY A 1 190 ? -10.871 -5.067 -12.563 1.00 91.31 190 GLY A CA 1
ATOM 1574 C C . GLY A 1 190 ? -11.614 -4.264 -13.638 1.00 91.31 190 GLY A C 1
ATOM 1575 O O . GLY A 1 190 ? -12.257 -4.858 -14.505 1.00 91.31 190 GLY A O 1
ATOM 1576 N N . GLN A 1 191 ? -11.530 -2.930 -13.598 1.00 92.00 191 GLN A N 1
ATOM 1577 C CA . GLN A 1 191 ? -12.153 -2.013 -14.560 1.00 92.00 191 GLN A CA 1
ATOM 1578 C C . GLN A 1 191 ? -11.333 -1.864 -15.849 1.00 92.00 191 GLN A C 1
ATOM 1580 O O . GLN A 1 191 ? -11.899 -1.624 -16.913 1.00 92.00 191 GLN A O 1
ATOM 1585 N N . THR A 1 192 ? -10.012 -2.044 -15.773 1.00 93.00 192 THR A N 1
ATOM 1586 C CA . THR A 1 192 ? -9.120 -2.072 -16.941 1.00 93.00 192 THR A CA 1
ATOM 1587 C C . THR A 1 192 ? -8.259 -3.331 -16.953 1.00 93.00 192 THR A C 1
ATOM 1589 O O . THR A 1 192 ? -8.056 -3.983 -15.927 1.00 93.00 192 THR A O 1
ATOM 1592 N N . LYS A 1 193 ? -7.748 -3.694 -18.130 1.00 94.12 193 LYS A N 1
ATOM 1593 C CA . LYS A 1 193 ? -6.817 -4.811 -18.307 1.00 94.12 193 LYS A CA 1
ATOM 1594 C C . LYS A 1 193 ? -5.488 -4.263 -18.788 1.00 94.12 193 LYS A C 1
ATOM 1596 O O . LYS A 1 193 ? -5.436 -3.625 -19.831 1.00 94.12 193 LYS A O 1
ATOM 1601 N N . LEU A 1 194 ? -4.437 -4.572 -18.044 1.00 92.44 194 LEU A N 1
ATOM 1602 C CA . LEU A 1 194 ? -3.059 -4.299 -18.424 1.00 92.44 194 LEU A CA 1
ATOM 1603 C C . LEU A 1 194 ? -2.376 -5.627 -18.731 1.00 92.44 194 LEU A C 1
ATOM 1605 O O . LEU A 1 194 ? -2.635 -6.638 -18.066 1.00 92.44 194 LEU A O 1
ATOM 1609 N N . THR A 1 195 ? -1.483 -5.632 -19.713 1.00 91.94 195 THR A N 1
ATOM 1610 C CA . THR A 1 195 ? -0.467 -6.679 -19.794 1.00 91.94 195 THR A CA 1
ATOM 1611 C C . THR A 1 195 ? 0.401 -6.637 -18.538 1.00 91.94 195 THR A C 1
ATOM 1613 O O . THR A 1 195 ? 0.478 -5.633 -17.826 1.00 91.94 195 THR A O 1
ATOM 1616 N N . ARG A 1 196 ? 1.090 -7.743 -18.254 1.00 90.44 196 ARG A N 1
ATOM 1617 C CA . ARG A 1 196 ? 1.996 -7.818 -17.106 1.00 90.44 196 ARG A CA 1
ATOM 1618 C C . ARG A 1 196 ? 3.067 -6.719 -17.153 1.00 90.44 196 ARG A C 1
ATOM 1620 O O . ARG A 1 196 ? 3.312 -6.079 -16.139 1.00 90.44 196 ARG A O 1
ATOM 1627 N N . LEU A 1 197 ? 3.640 -6.467 -18.331 1.00 91.81 197 LEU A N 1
ATOM 1628 C CA . LEU A 1 197 ? 4.648 -5.426 -18.532 1.00 91.81 197 LEU A CA 1
ATOM 1629 C C . LEU A 1 197 ? 4.077 -4.020 -18.290 1.00 91.81 197 LEU A C 1
ATOM 1631 O O . LEU A 1 197 ? 4.662 -3.257 -17.527 1.00 91.81 197 LEU A O 1
ATOM 1635 N N . GLU A 1 198 ? 2.914 -3.693 -18.862 1.00 92.62 198 GLU A N 1
ATOM 1636 C CA . GLU A 1 198 ? 2.245 -2.404 -18.612 1.00 92.62 198 GLU A CA 1
ATOM 1637 C C . GLU A 1 198 ? 1.921 -2.213 -17.125 1.00 92.62 198 GLU A C 1
ATOM 1639 O O . GLU A 1 198 ? 2.139 -1.132 -16.580 1.00 92.62 198 GLU A O 1
ATOM 1644 N N . MET A 1 199 ? 1.452 -3.262 -16.439 1.00 93.25 199 MET A N 1
ATOM 1645 C CA . MET A 1 199 ? 1.182 -3.229 -14.999 1.00 93.25 199 MET A CA 1
ATOM 1646 C C . MET A 1 199 ? 2.453 -2.941 -14.190 1.00 93.25 199 MET A C 1
ATOM 1648 O O . MET A 1 199 ? 2.435 -2.047 -13.343 1.00 93.25 199 MET A O 1
ATOM 1652 N N . VAL A 1 200 ? 3.563 -3.632 -14.478 1.00 93.25 200 VAL A N 1
ATOM 1653 C CA . VAL A 1 200 ? 4.850 -3.424 -13.791 1.00 93.25 200 VAL A CA 1
ATOM 1654 C C . VAL A 1 200 ? 5.365 -2.003 -14.021 1.00 93.25 200 VAL A C 1
ATOM 1656 O O . VAL A 1 200 ? 5.698 -1.308 -13.062 1.00 93.25 200 VAL A O 1
ATOM 1659 N N . VAL A 1 201 ? 5.373 -1.529 -15.268 1.00 92.38 201 VAL A N 1
ATOM 1660 C CA . VAL A 1 201 ? 5.840 -0.175 -15.606 1.00 92.38 201 VAL A CA 1
ATOM 1661 C C . VAL A 1 201 ? 4.955 0.895 -14.952 1.00 92.38 201 VAL A C 1
ATOM 1663 O O . VAL A 1 201 ? 5.464 1.878 -14.408 1.00 92.38 201 VAL A O 1
ATOM 1666 N N . THR A 1 202 ? 3.636 0.686 -14.916 1.00 93.75 202 THR A N 1
ATOM 1667 C CA . THR A 1 202 ? 2.698 1.594 -14.235 1.00 93.75 202 THR A CA 1
ATOM 1668 C C . THR A 1 202 ? 2.908 1.588 -12.716 1.00 93.75 202 THR A C 1
ATOM 1670 O O . THR A 1 202 ? 2.876 2.646 -12.085 1.00 93.75 202 THR A O 1
ATOM 1673 N N . ALA A 1 203 ? 3.180 0.425 -12.115 1.00 94.25 203 ALA A N 1
ATOM 1674 C CA . ALA A 1 203 ? 3.499 0.293 -10.694 1.00 94.25 203 ALA A CA 1
ATOM 1675 C C . ALA A 1 203 ? 4.771 1.055 -10.312 1.00 94.25 203 ALA A C 1
ATOM 1677 O O . ALA A 1 203 ? 4.753 1.830 -9.353 1.00 94.25 203 ALA A O 1
ATOM 1678 N N . ILE A 1 204 ? 5.841 0.897 -11.097 1.00 92.50 204 ILE A N 1
ATOM 1679 C CA . ILE A 1 204 ? 7.092 1.651 -10.943 1.00 92.50 204 ILE A CA 1
ATOM 1680 C C . ILE A 1 204 ? 6.795 3.149 -10.971 1.00 92.50 204 ILE A C 1
ATOM 1682 O O . ILE A 1 204 ? 7.126 3.878 -10.037 1.00 92.50 204 ILE A O 1
ATOM 1686 N N . ALA A 1 205 ? 6.085 3.596 -12.005 1.00 91.00 205 ALA A N 1
ATOM 1687 C CA . ALA A 1 205 ? 5.718 4.989 -12.192 1.00 91.00 205 ALA A CA 1
ATOM 1688 C C . ALA A 1 205 ? 4.924 5.560 -11.001 1.00 91.00 205 ALA A C 1
ATOM 1690 O O . ALA A 1 205 ? 5.169 6.697 -10.587 1.00 91.00 205 ALA A O 1
ATOM 1691 N N . ALA A 1 206 ? 3.975 4.803 -10.445 1.00 92.19 206 ALA A N 1
ATOM 1692 C CA . ALA A 1 206 ? 3.165 5.239 -9.311 1.00 92.19 206 ALA A CA 1
ATOM 1693 C C . ALA A 1 206 ? 3.984 5.323 -8.013 1.00 92.19 206 ALA A C 1
ATOM 1695 O O . ALA A 1 206 ? 3.922 6.335 -7.309 1.00 92.19 206 ALA A O 1
ATOM 1696 N N . LEU A 1 207 ? 4.786 4.294 -7.720 1.00 92.19 207 LEU A N 1
ATOM 1697 C CA . LEU A 1 207 ? 5.609 4.213 -6.511 1.00 92.19 207 LEU A CA 1
ATOM 1698 C C . LEU A 1 207 ? 6.735 5.250 -6.513 1.00 92.19 207 LEU A C 1
ATOM 1700 O O . LEU A 1 207 ? 6.935 5.938 -5.515 1.00 92.19 207 LEU A O 1
ATOM 1704 N N . SER A 1 208 ? 7.427 5.442 -7.640 1.00 88.62 208 SER A N 1
ATOM 1705 C CA . SER A 1 208 ? 8.534 6.403 -7.747 1.00 88.62 208 SER A CA 1
ATOM 1706 C C . SER A 1 208 ? 8.110 7.860 -7.583 1.00 88.62 208 SER A C 1
ATOM 1708 O O . SER A 1 208 ? 8.956 8.730 -7.355 1.00 88.62 208 SER A O 1
ATOM 1710 N N . ARG A 1 209 ? 6.810 8.152 -7.693 1.00 87.69 209 ARG A N 1
ATOM 1711 C CA . ARG A 1 209 ? 6.262 9.484 -7.431 1.00 87.69 209 ARG A CA 1
ATOM 1712 C C . ARG A 1 209 ? 5.801 9.674 -5.980 1.00 87.69 209 ARG A C 1
ATOM 1714 O O . ARG A 1 209 ? 5.487 10.806 -5.614 1.00 87.69 209 ARG A O 1
ATOM 1721 N N . GLN A 1 210 ? 5.782 8.627 -5.153 1.00 86.56 210 GLN A N 1
ATOM 1722 C CA . GLN A 1 210 ? 5.503 8.754 -3.721 1.00 86.56 210 GLN A CA 1
ATOM 1723 C C . GLN A 1 210 ? 6.667 9.405 -2.965 1.00 86.56 210 GLN A C 1
ATOM 1725 O O . GLN A 1 210 ? 7.805 9.468 -3.432 1.00 86.56 210 GLN A O 1
ATOM 1730 N N . ASP A 1 211 ? 6.363 9.921 -1.779 1.00 81.38 211 ASP A N 1
ATOM 1731 C CA . ASP A 1 211 ? 7.349 10.464 -0.856 1.00 81.38 211 ASP A CA 1
ATOM 1732 C C . ASP A 1 211 ? 8.068 9.321 -0.123 1.00 81.38 211 ASP A C 1
ATOM 1734 O O . ASP A 1 211 ? 7.452 8.552 0.626 1.00 81.38 211 ASP A O 1
ATOM 1738 N N . SER A 1 212 ? 9.379 9.228 -0.352 1.00 71.50 212 SER A N 1
ATOM 1739 C CA . SER A 1 212 ? 10.291 8.273 0.282 1.00 71.50 212 SER A CA 1
ATOM 1740 C C . SER A 1 212 ? 11.234 8.931 1.296 1.00 71.50 212 SER A C 1
ATOM 1742 O O . SER A 1 212 ? 12.171 8.290 1.735 1.00 71.50 212 SER A O 1
ATOM 1744 N N . SER A 1 213 ? 11.014 10.186 1.709 1.00 66.31 213 SER A N 1
ATOM 1745 C CA . SER A 1 213 ? 11.966 10.969 2.531 1.00 66.31 213 SER A CA 1
ATOM 1746 C C . SER A 1 213 ? 12.379 10.349 3.875 1.00 66.31 213 SER A C 1
ATOM 1748 O O . SER A 1 213 ? 13.417 10.710 4.423 1.00 66.31 213 SER A O 1
ATOM 1750 N N . LYS A 1 214 ? 11.577 9.430 4.423 1.00 63.03 214 LYS A N 1
ATOM 1751 C CA . LYS A 1 214 ? 11.868 8.702 5.675 1.00 63.03 214 LYS A CA 1
ATOM 1752 C C . LYS A 1 214 ? 12.506 7.329 5.456 1.00 63.03 214 LYS A C 1
ATOM 1754 O O . LYS A 1 214 ? 12.682 6.583 6.414 1.00 63.03 214 LYS A O 1
ATOM 1759 N N . PHE A 1 215 ? 12.788 6.999 4.206 1.00 67.38 215 PHE A N 1
ATOM 1760 C CA . PHE A 1 215 ? 13.179 5.688 3.719 1.00 67.38 215 PHE A CA 1
ATOM 1761 C C . PHE A 1 215 ? 14.350 5.840 2.744 1.00 67.38 215 PHE A C 1
ATOM 1763 O O . PHE A 1 215 ? 14.670 6.943 2.295 1.00 67.38 215 PHE A O 1
ATOM 1770 N N . THR A 1 216 ? 15.018 4.734 2.442 1.00 78.06 216 THR A N 1
ATOM 1771 C CA . THR A 1 216 ? 16.000 4.712 1.359 1.00 78.06 216 THR A CA 1
ATOM 1772 C C . THR A 1 216 ? 15.272 4.769 0.022 1.00 78.06 216 THR A C 1
ATOM 1774 O O . THR A 1 216 ? 14.106 4.390 -0.094 1.00 78.06 216 THR A O 1
ATOM 1777 N N . ASP A 1 217 ? 15.954 5.224 -1.024 1.00 81.19 217 ASP A N 1
ATOM 1778 C CA . ASP A 1 217 ? 15.359 5.195 -2.358 1.00 81.19 217 ASP A CA 1
ATOM 1779 C C . ASP A 1 217 ? 15.074 3.758 -2.822 1.00 81.19 217 ASP A C 1
ATOM 1781 O O . ASP A 1 217 ? 14.078 3.548 -3.512 1.00 81.19 217 ASP A O 1
ATOM 1785 N N . ALA A 1 218 ? 15.854 2.772 -2.357 1.00 85.81 218 ALA A N 1
ATOM 1786 C CA . ALA A 1 218 ? 15.647 1.346 -2.614 1.00 85.81 218 ALA A CA 1
ATOM 1787 C C . ALA A 1 218 ? 14.314 0.801 -2.076 1.00 85.81 218 ALA A C 1
ATOM 1789 O O . ALA A 1 218 ? 13.794 -0.175 -2.615 1.00 85.81 218 ALA A O 1
ATOM 1790 N N . ASP A 1 219 ? 13.678 1.466 -1.105 1.00 85.88 219 ASP A N 1
ATOM 1791 C CA . ASP A 1 219 ? 12.363 1.054 -0.607 1.00 85.88 219 ASP A CA 1
ATOM 1792 C C . ASP A 1 219 ? 11.273 1.086 -1.692 1.00 85.88 219 ASP A C 1
ATOM 1794 O O . ASP A 1 219 ? 10.281 0.365 -1.585 1.00 85.88 219 ASP A O 1
ATOM 1798 N N . ILE A 1 220 ? 11.466 1.845 -2.782 1.00 90.12 220 ILE A N 1
ATOM 1799 C CA . ILE A 1 220 ? 10.595 1.780 -3.968 1.00 90.12 220 ILE A CA 1
ATOM 1800 C C . ILE A 1 220 ? 10.601 0.367 -4.570 1.00 90.12 220 ILE A C 1
ATOM 1802 O O . ILE A 1 220 ? 9.533 -0.157 -4.894 1.00 90.12 220 ILE A O 1
ATOM 1806 N N . ALA A 1 221 ? 11.776 -0.261 -4.691 1.00 90.06 221 ALA A N 1
ATOM 1807 C CA . ALA A 1 221 ? 11.911 -1.621 -5.208 1.00 90.06 221 ALA A CA 1
ATOM 1808 C C . ALA A 1 221 ? 11.238 -2.635 -4.277 1.00 90.06 221 ALA A C 1
ATOM 1810 O O . ALA A 1 221 ? 10.554 -3.541 -4.744 1.00 90.06 221 ALA A O 1
ATOM 1811 N N . TYR A 1 222 ? 11.339 -2.450 -2.961 1.00 87.62 222 TYR A N 1
ATOM 1812 C CA . TYR A 1 222 ? 10.696 -3.344 -1.996 1.00 87.62 222 TYR A CA 1
ATOM 1813 C C . TYR A 1 222 ? 9.173 -3.178 -1.944 1.00 87.62 222 TYR A C 1
ATOM 1815 O O . TYR A 1 222 ? 8.442 -4.165 -1.841 1.00 87.62 222 TYR A O 1
ATOM 1823 N N . ALA A 1 223 ? 8.665 -1.953 -2.089 1.00 89.75 223 ALA A N 1
ATOM 1824 C CA . ALA A 1 223 ? 7.233 -1.719 -2.247 1.00 89.75 223 ALA A CA 1
ATOM 1825 C C . ALA A 1 223 ? 6.701 -2.354 -3.544 1.00 89.75 223 ALA A C 1
ATOM 1827 O O . ALA A 1 223 ? 5.617 -2.941 -3.544 1.00 89.75 223 ALA A O 1
ATOM 1828 N N . LEU A 1 224 ? 7.480 -2.292 -4.631 1.00 91.94 224 LEU A N 1
ATOM 1829 C CA . LEU A 1 224 ? 7.157 -2.949 -5.896 1.00 91.94 224 LEU A CA 1
ATOM 1830 C C . LEU A 1 224 ? 7.174 -4.473 -5.759 1.00 91.94 224 LEU A C 1
ATOM 1832 O O . LEU A 1 224 ? 6.214 -5.124 -6.159 1.00 91.94 224 LEU A O 1
ATOM 1836 N N . MET A 1 225 ? 8.215 -5.037 -5.148 1.00 88.25 225 MET A N 1
ATOM 1837 C CA . MET A 1 225 ? 8.324 -6.460 -4.821 1.00 88.25 225 MET A CA 1
ATOM 1838 C C . MET A 1 225 ? 7.068 -6.940 -4.083 1.00 88.25 225 MET A C 1
ATOM 1840 O O . MET A 1 225 ? 6.416 -7.898 -4.510 1.00 88.25 225 MET A O 1
ATOM 1844 N N . GLY A 1 226 ? 6.677 -6.200 -3.038 1.00 85.81 226 GLY A N 1
ATOM 1845 C CA . GLY A 1 226 ? 5.455 -6.429 -2.282 1.00 85.81 226 GLY A CA 1
ATOM 1846 C C . GLY A 1 226 ? 4.217 -6.388 -3.170 1.00 85.81 226 GLY A C 1
ATOM 1847 O O . GLY A 1 226 ? 3.434 -7.331 -3.137 1.00 85.81 226 GLY A O 1
ATOM 1848 N N . LEU A 1 227 ? 4.042 -5.359 -4.007 1.00 89.25 227 LEU A N 1
ATOM 1849 C CA . LEU A 1 227 ? 2.895 -5.211 -4.913 1.00 89.25 227 LEU A CA 1
ATOM 1850 C C . LEU A 1 227 ? 2.798 -6.347 -5.949 1.00 89.25 227 LEU A C 1
ATOM 1852 O O . LEU A 1 227 ? 1.697 -6.837 -6.204 1.00 89.25 227 LEU A O 1
ATOM 1856 N N . LEU A 1 228 ? 3.935 -6.801 -6.482 1.00 86.94 228 LEU A N 1
ATOM 1857 C CA . LEU A 1 228 ? 4.028 -7.838 -7.513 1.00 86.94 228 LEU A CA 1
ATOM 1858 C C . LEU A 1 228 ? 3.993 -9.275 -6.970 1.00 86.94 228 LEU A C 1
ATOM 1860 O O . LEU A 1 228 ? 3.888 -10.203 -7.766 1.00 86.94 228 LEU A O 1
ATOM 1864 N N . ARG A 1 229 ? 4.073 -9.477 -5.644 1.00 84.88 229 ARG A N 1
ATOM 1865 C CA . ARG A 1 229 ? 4.276 -10.802 -5.015 1.00 84.88 229 ARG A CA 1
ATOM 1866 C C . ARG A 1 229 ? 5.538 -11.516 -5.534 1.00 84.88 229 ARG A C 1
ATOM 1868 O O . ARG A 1 229 ? 5.556 -12.742 -5.630 1.00 84.88 229 ARG A O 1
ATOM 1875 N N . LYS A 1 230 ? 6.591 -10.767 -5.879 1.00 80.62 230 LYS A N 1
ATOM 1876 C CA . LYS A 1 230 ? 7.859 -11.358 -6.337 1.00 80.62 230 LYS A CA 1
ATOM 1877 C C . LYS A 1 230 ? 8.742 -11.698 -5.131 1.00 80.62 230 LYS A C 1
ATOM 1879 O O . LYS A 1 230 ? 8.973 -10.815 -4.310 1.00 80.62 230 LYS A O 1
ATOM 1884 N N . PRO A 1 231 ? 9.255 -12.931 -5.004 1.00 70.56 231 PRO A N 1
ATOM 1885 C CA . PRO A 1 231 ? 10.221 -13.251 -3.963 1.00 70.56 231 PRO A CA 1
ATOM 1886 C C . PRO A 1 231 ? 11.580 -12.643 -4.321 1.00 70.56 231 PRO A C 1
ATOM 1888 O O . PRO A 1 231 ? 12.091 -12.861 -5.418 1.00 70.56 231 PRO A O 1
ATOM 1891 N N . MET A 1 232 ? 12.174 -11.895 -3.398 1.00 72.88 232 MET A N 1
ATOM 1892 C CA . MET A 1 232 ? 13.525 -11.362 -3.552 1.00 72.88 232 MET A CA 1
ATOM 1893 C C . MET A 1 232 ? 14.203 -11.250 -2.186 1.00 72.88 232 MET A C 1
ATOM 1895 O O . MET A 1 232 ? 13.559 -10.929 -1.186 1.00 72.88 232 MET A O 1
ATOM 1899 N N . THR A 1 233 ? 15.507 -11.521 -2.152 1.00 75.44 233 THR A N 1
ATOM 1900 C CA . THR A 1 233 ? 16.344 -11.281 -0.973 1.00 75.44 233 THR A CA 1
ATOM 1901 C C . THR A 1 233 ? 16.543 -9.785 -0.794 1.00 75.44 233 THR A C 1
ATOM 1903 O O . THR A 1 233 ? 16.884 -9.082 -1.740 1.00 75.44 233 THR A O 1
ATOM 1906 N N . ILE A 1 234 ? 16.326 -9.299 0.423 1.00 77.56 234 ILE A N 1
ATOM 1907 C CA . ILE A 1 234 ? 16.373 -7.871 0.718 1.00 77.56 234 ILE A CA 1
ATOM 1908 C C . ILE A 1 234 ? 17.715 -7.537 1.343 1.00 77.56 234 ILE A C 1
ATOM 1910 O O . ILE A 1 234 ? 18.039 -8.014 2.431 1.00 77.56 234 ILE A O 1
ATOM 1914 N N . GLU A 1 235 ? 18.467 -6.676 0.670 1.00 81.94 235 GLU A N 1
ATOM 1915 C CA . GLU A 1 235 ? 19.781 -6.230 1.105 1.00 81.94 235 GLU A CA 1
ATOM 1916 C C . GLU A 1 235 ? 19.716 -4.733 1.403 1.00 81.94 235 GLU A C 1
ATOM 1918 O O . GLU A 1 235 ? 19.569 -3.893 0.524 1.00 81.94 235 GLU A O 1
ATOM 1923 N N . ARG A 1 236 ? 19.794 -4.365 2.686 1.00 76.81 236 ARG A N 1
ATOM 1924 C CA . ARG A 1 236 ? 19.628 -2.960 3.113 1.00 76.81 236 ARG A CA 1
ATOM 1925 C C . ARG A 1 236 ? 20.711 -2.018 2.579 1.00 76.81 236 ARG A C 1
ATOM 1927 O O . ARG A 1 236 ? 20.538 -0.806 2.656 1.00 76.81 236 ARG A O 1
ATOM 1934 N N . SER A 1 237 ? 21.830 -2.571 2.125 1.00 83.38 237 SER A N 1
ATOM 1935 C CA . SER A 1 237 ? 22.914 -1.840 1.476 1.00 83.38 237 SER A CA 1
ATOM 1936 C C . SER A 1 237 ? 22.645 -1.546 0.004 1.00 83.38 237 SER A C 1
ATOM 1938 O O . SER A 1 237 ? 23.377 -0.736 -0.556 1.00 83.38 237 SER A O 1
ATOM 1940 N N . ASP A 1 238 ? 21.636 -2.176 -0.606 1.00 86.69 238 ASP A N 1
ATOM 1941 C CA . ASP A 1 238 ? 21.354 -1.993 -2.024 1.00 86.69 238 ASP A CA 1
ATOM 1942 C C . ASP A 1 238 ? 21.002 -0.544 -2.331 1.00 86.69 238 ASP A C 1
ATOM 1944 O O . ASP A 1 238 ? 20.183 0.100 -1.662 1.00 86.69 238 ASP A O 1
ATOM 1948 N N . THR A 1 239 ? 21.577 -0.050 -3.420 1.00 90.00 239 THR A N 1
ATOM 1949 C CA . THR A 1 239 ? 21.056 1.137 -4.082 1.00 90.00 239 THR A CA 1
ATOM 1950 C C . THR A 1 239 ? 19.680 0.831 -4.684 1.00 90.00 239 THR A C 1
ATOM 1952 O O . THR A 1 239 ? 19.274 -0.318 -4.882 1.00 90.00 239 THR A O 1
ATOM 1955 N N . LEU A 1 240 ? 18.942 1.883 -5.047 1.00 89.38 240 LEU A N 1
ATOM 1956 C CA . LEU A 1 240 ? 17.698 1.711 -5.796 1.00 89.38 240 LEU A CA 1
ATOM 1957 C C . LEU A 1 240 ? 17.928 0.974 -7.124 1.00 89.38 240 LEU A C 1
ATOM 1959 O O . LEU A 1 240 ? 17.084 0.182 -7.533 1.00 89.38 240 LEU A O 1
ATOM 1963 N N . HIS A 1 241 ? 19.049 1.222 -7.795 1.00 88.81 241 HIS A N 1
ATOM 1964 C CA . HIS A 1 241 ? 19.334 0.584 -9.069 1.00 88.81 241 HIS A CA 1
ATOM 1965 C C . HIS A 1 241 ? 19.638 -0.911 -8.894 1.00 88.81 241 HIS A C 1
ATOM 1967 O O . HIS A 1 241 ? 19.003 -1.729 -9.558 1.00 88.81 241 HIS A O 1
ATOM 1973 N N . GLN A 1 242 ? 20.485 -1.279 -7.929 1.00 90.06 242 GLN A N 1
ATOM 1974 C CA . GLN A 1 242 ? 20.741 -2.673 -7.548 1.00 90.06 242 GLN A CA 1
ATOM 1975 C C . GLN A 1 242 ? 19.458 -3.431 -7.209 1.00 90.06 242 GLN A C 1
ATOM 1977 O O . GLN A 1 242 ? 19.186 -4.475 -7.808 1.00 90.06 242 GLN A O 1
ATOM 1982 N N . ALA A 1 243 ? 18.630 -2.881 -6.316 1.00 90.44 243 ALA A N 1
ATOM 1983 C CA . ALA A 1 243 ? 17.392 -3.532 -5.898 1.00 90.44 243 ALA A CA 1
ATOM 1984 C C . ALA A 1 243 ? 16.402 -3.713 -7.067 1.00 90.44 243 ALA A C 1
ATOM 1986 O O . ALA A 1 243 ? 15.760 -4.757 -7.191 1.00 90.44 243 ALA A O 1
ATOM 1987 N N . MET A 1 244 ? 16.293 -2.724 -7.963 1.00 90.69 244 MET A N 1
ATOM 1988 C CA . MET A 1 244 ? 15.429 -2.812 -9.148 1.00 90.69 244 MET A CA 1
ATOM 1989 C C . MET A 1 244 ? 15.943 -3.829 -10.170 1.00 90.69 244 MET A C 1
ATOM 1991 O O . MET A 1 244 ? 15.146 -4.605 -10.695 1.00 90.69 244 MET A O 1
ATOM 1995 N N . THR A 1 245 ? 17.252 -3.876 -10.420 1.00 89.56 245 THR A N 1
ATOM 1996 C CA . THR A 1 245 ? 17.864 -4.844 -11.342 1.00 89.56 245 THR A CA 1
ATOM 1997 C C . THR A 1 245 ? 17.699 -6.275 -10.843 1.00 89.56 245 THR A C 1
ATOM 1999 O O . THR A 1 245 ? 17.255 -7.143 -11.600 1.00 89.56 245 THR A O 1
ATOM 2002 N N . LYS A 1 246 ? 17.955 -6.518 -9.550 1.00 88.38 246 LYS A N 1
ATOM 2003 C CA . LYS A 1 246 ? 17.707 -7.822 -8.917 1.00 88.38 246 LYS A CA 1
ATOM 2004 C C . LYS A 1 246 ? 16.243 -8.246 -9.070 1.00 88.38 246 LYS A C 1
ATOM 2006 O O . LYS A 1 246 ? 15.980 -9.380 -9.457 1.00 88.38 246 LYS A O 1
ATOM 2011 N N . LEU A 1 247 ? 15.297 -7.331 -8.841 1.00 87.50 247 LEU A N 1
ATOM 2012 C CA . LEU A 1 247 ? 13.859 -7.606 -8.923 1.00 87.50 247 LEU A CA 1
ATOM 2013 C C . LEU A 1 247 ? 13.356 -7.871 -10.350 1.00 87.50 247 LEU A C 1
ATOM 2015 O O . LEU A 1 247 ? 12.508 -8.743 -10.563 1.00 87.50 247 LEU A O 1
ATOM 2019 N N . LEU A 1 248 ? 13.805 -7.070 -11.316 1.00 88.38 248 LEU A N 1
ATOM 2020 C CA . LEU A 1 248 ? 13.185 -6.989 -12.640 1.00 88.38 248 LEU A CA 1
ATOM 2021 C C . LEU A 1 248 ? 13.907 -7.796 -13.714 1.00 88.38 248 LEU A C 1
ATOM 2023 O O . LEU A 1 248 ? 13.233 -8.235 -14.640 1.00 88.38 248 LEU A O 1
ATOM 2027 N N . SER A 1 249 ? 15.216 -8.014 -13.576 1.00 84.12 249 SER A N 1
ATOM 2028 C CA . SER A 1 249 ? 16.021 -8.714 -14.588 1.00 84.12 249 SER A CA 1
ATOM 2029 C C . SER A 1 249 ? 16.552 -10.057 -14.108 1.00 84.12 249 SER A C 1
ATOM 2031 O O . SER A 1 249 ? 16.609 -11.003 -14.881 1.00 84.12 249 SER A O 1
ATOM 2033 N N . LEU A 1 250 ? 16.895 -10.179 -12.822 1.00 79.12 250 LEU A N 1
ATOM 2034 C CA . LEU A 1 250 ? 17.515 -11.402 -12.290 1.00 79.12 250 LEU A CA 1
ATOM 2035 C C . LEU A 1 250 ? 16.502 -12.410 -11.723 1.00 79.12 250 LEU A C 1
ATOM 2037 O O . LEU A 1 250 ? 16.887 -13.463 -11.211 1.00 79.12 250 LEU A O 1
ATOM 2041 N N . THR A 1 251 ? 15.202 -12.110 -11.806 1.00 75.69 251 THR A N 1
ATOM 2042 C CA . THR A 1 251 ? 14.139 -13.054 -11.439 1.00 75.69 251 THR A CA 1
ATOM 2043 C C . THR A 1 251 ? 13.710 -13.887 -12.644 1.00 75.69 251 THR A C 1
ATOM 2045 O O . THR A 1 251 ? 13.781 -13.444 -13.786 1.00 75.69 251 THR A O 1
ATOM 2048 N N . SER A 1 252 ? 13.203 -15.100 -12.399 1.00 68.12 252 SER A N 1
ATOM 2049 C CA . SER A 1 252 ? 12.719 -16.007 -13.456 1.00 68.12 252 SER A CA 1
ATOM 2050 C C . SER A 1 252 ? 11.552 -15.447 -14.276 1.00 68.12 252 SER A C 1
ATOM 2052 O O . SER A 1 252 ? 11.225 -15.971 -15.337 1.00 68.12 252 SER A O 1
ATOM 2054 N N . GLU A 1 253 ? 10.916 -14.386 -13.789 1.00 70.75 253 GLU A N 1
ATOM 2055 C CA . GLU A 1 253 ? 9.841 -13.681 -14.465 1.00 70.75 253 GLU A CA 1
ATOM 2056 C C . GLU A 1 253 ? 10.339 -12.326 -14.988 1.00 70.75 253 GLU A C 1
ATOM 2058 O O . GLU A 1 253 ? 9.807 -11.279 -14.616 1.00 70.75 253 GLU A O 1
ATOM 2063 N N . ASN A 1 254 ? 11.397 -12.356 -15.802 1.00 77.06 254 ASN A N 1
ATOM 2064 C CA . ASN A 1 254 ? 12.025 -11.181 -16.400 1.00 77.06 254 ASN A CA 1
ATOM 2065 C C . ASN A 1 254 ? 11.088 -10.551 -17.451 1.00 77.06 254 ASN A C 1
ATOM 2067 O O . ASN A 1 254 ? 10.867 -11.105 -18.529 1.00 77.06 254 ASN A O 1
ATOM 2071 N N . GLU A 1 255 ? 10.506 -9.387 -17.146 1.00 82.94 255 GLU A N 1
ATOM 2072 C CA . GLU A 1 255 ? 9.747 -8.596 -18.128 1.00 82.94 255 GLU A CA 1
ATOM 2073 C C . GLU A 1 255 ? 10.649 -7.673 -18.968 1.00 82.94 255 GLU A C 1
ATOM 2075 O O . GLU A 1 255 ? 10.162 -6.885 -19.784 1.00 82.94 255 GLU A O 1
ATOM 2080 N N . TYR A 1 256 ? 11.965 -7.784 -18.781 1.00 88.44 256 TYR A N 1
ATOM 2081 C CA . TYR A 1 256 ? 13.024 -7.046 -19.456 1.00 88.44 256 TYR A CA 1
ATOM 2082 C C . TYR A 1 256 ? 12.827 -5.527 -19.365 1.00 88.44 256 TYR A C 1
ATOM 2084 O O . TYR A 1 256 ? 13.049 -4.786 -20.331 1.00 88.44 256 TYR A O 1
ATOM 2092 N N . VAL A 1 257 ? 12.309 -5.065 -18.220 1.00 90.62 257 VAL A N 1
ATOM 2093 C CA . VAL A 1 257 ? 12.011 -3.648 -17.968 1.00 90.62 257 VAL A CA 1
ATOM 2094 C C . VAL A 1 257 ? 13.304 -2.847 -17.942 1.00 90.62 257 VAL A C 1
ATOM 2096 O O . VAL A 1 257 ? 13.381 -1.805 -18.586 1.00 90.62 257 VAL A O 1
ATOM 2099 N N . MET A 1 258 ? 14.330 -3.345 -17.252 1.00 88.81 258 MET A N 1
ATOM 2100 C CA . MET A 1 258 ? 15.616 -2.657 -17.126 1.00 88.81 258 MET A CA 1
ATOM 2101 C C . MET A 1 258 ? 16.368 -2.614 -18.460 1.00 88.81 258 MET A C 1
ATOM 2103 O O . MET A 1 258 ? 16.920 -1.583 -18.828 1.00 88.81 258 MET A O 1
ATOM 2107 N N . GLU A 1 259 ? 16.317 -3.691 -19.236 1.00 89.31 259 GLU A N 1
ATOM 2108 C CA . GLU A 1 259 ? 16.893 -3.803 -20.575 1.00 89.31 259 GLU A CA 1
ATOM 2109 C C . GLU A 1 259 ? 16.219 -2.838 -21.561 1.00 89.31 259 GLU A C 1
ATOM 2111 O O . GLU A 1 259 ? 16.875 -2.193 -22.385 1.00 89.31 259 GLU A O 1
ATOM 2116 N N . ARG A 1 260 ? 14.892 -2.686 -21.462 1.00 89.44 260 ARG A N 1
ATOM 2117 C CA . ARG A 1 260 ? 14.153 -1.662 -22.216 1.00 89.44 260 ARG A CA 1
ATOM 2118 C C . ARG A 1 260 ? 14.538 -0.270 -21.764 1.00 89.44 260 ARG A C 1
ATOM 2120 O O . ARG A 1 260 ? 14.705 0.604 -22.608 1.00 89.44 260 ARG A O 1
ATOM 2127 N N . MET A 1 261 ? 14.704 -0.063 -20.458 1.00 85.38 261 MET A N 1
ATOM 2128 C CA . MET A 1 261 ? 15.123 1.229 -19.926 1.00 85.38 261 MET A CA 1
ATOM 2129 C C . MET A 1 261 ? 16.492 1.610 -20.481 1.00 85.38 261 MET A C 1
ATOM 2131 O O . MET A 1 261 ? 16.603 2.704 -21.026 1.00 85.38 261 MET A O 1
ATOM 2135 N N . LEU A 1 262 ? 17.465 0.692 -20.464 1.00 79.94 262 LEU A N 1
ATOM 2136 C CA . LEU A 1 262 ? 18.770 0.851 -21.115 1.00 79.94 262 LEU A CA 1
ATOM 2137 C C . LEU A 1 262 ? 18.642 1.216 -22.601 1.00 79.94 262 LEU A C 1
ATOM 2139 O O . LEU A 1 262 ? 19.337 2.108 -23.076 1.00 79.94 262 LEU A O 1
ATOM 2143 N N . SER A 1 263 ? 17.719 0.572 -23.319 1.00 78.31 263 SER A N 1
ATOM 2144 C CA . SER A 1 263 ? 17.483 0.826 -24.749 1.00 78.31 263 SER A CA 1
ATOM 2145 C C . SER A 1 263 ? 16.805 2.177 -25.025 1.00 78.31 263 SER A C 1
ATOM 2147 O O . SER A 1 263 ? 16.962 2.736 -26.106 1.00 78.31 263 SER A O 1
ATOM 2149 N N . SER A 1 264 ? 16.036 2.693 -24.062 1.00 73.81 264 SER A N 1
ATOM 2150 C CA . SER A 1 264 ? 15.261 3.939 -24.179 1.00 73.81 264 SER A CA 1
ATOM 2151 C C . SER A 1 264 ? 15.984 5.178 -23.651 1.00 73.81 264 SER A C 1
ATOM 2153 O O . SER A 1 264 ? 15.510 6.293 -23.867 1.00 73.81 264 SER A O 1
ATOM 2155 N N . HIS A 1 265 ? 17.071 5.006 -22.890 1.00 64.31 265 HIS A N 1
ATOM 2156 C CA . HIS A 1 265 ? 17.573 6.069 -22.031 1.00 64.31 265 HIS A CA 1
ATOM 2157 C C . HIS A 1 265 ? 18.211 7.210 -22.845 1.00 64.31 265 HIS A C 1
ATOM 2159 O O . HIS A 1 265 ? 19.241 6.998 -23.490 1.00 64.31 265 HIS A O 1
ATOM 2165 N N . PRO A 1 266 ? 17.647 8.437 -22.825 1.00 55.97 266 PRO A N 1
ATOM 2166 C CA . PRO A 1 266 ? 18.258 9.563 -23.507 1.00 55.97 266 PRO A CA 1
ATOM 2167 C C . PRO A 1 266 ? 19.520 9.992 -22.755 1.00 55.97 266 PRO A C 1
ATOM 2169 O O . PRO A 1 266 ? 19.484 10.330 -21.573 1.00 55.97 266 PRO A O 1
ATOM 2172 N N . TYR A 1 267 ? 20.643 10.006 -23.462 1.00 41.66 267 TYR A N 1
ATOM 2173 C CA . TYR A 1 267 ? 21.882 10.620 -23.003 1.00 41.66 267 TYR A CA 1
ATOM 2174 C C . TYR A 1 267 ? 21.750 12.161 -23.021 1.00 41.66 267 TYR A C 1
ATOM 2176 O O . TYR A 1 267 ? 21.277 12.698 -24.028 1.00 41.66 267 TYR A O 1
ATOM 2184 N N . PRO A 1 268 ? 22.188 12.911 -21.986 1.00 49.59 268 PRO A N 1
ATOM 2185 C CA . PRO A 1 268 ? 22.785 12.456 -20.730 1.00 49.59 268 PRO A CA 1
ATOM 2186 C C . PRO A 1 268 ? 21.741 12.015 -19.694 1.00 49.59 268 PRO A C 1
ATOM 2188 O O . PRO A 1 268 ? 20.676 12.626 -19.558 1.00 49.59 268 PRO A O 1
ATOM 2191 N N . ALA A 1 269 ? 22.101 10.987 -18.921 1.00 56.41 269 ALA A N 1
ATOM 2192 C CA . ALA A 1 269 ? 21.245 10.393 -17.907 1.00 56.41 269 ALA A CA 1
ATOM 2193 C C . ALA A 1 269 ? 20.835 11.422 -16.843 1.00 56.41 269 ALA A C 1
ATOM 2195 O O . ALA A 1 269 ? 21.661 11.994 -16.128 1.00 56.41 269 ALA A O 1
ATOM 2196 N N . LYS A 1 270 ? 19.528 11.662 -16.716 1.00 61.94 270 LYS A N 1
ATOM 2197 C CA . LYS A 1 270 ? 18.974 12.163 -15.454 1.00 61.94 270 LYS A CA 1
ATOM 2198 C C . LYS A 1 270 ? 19.000 10.966 -14.503 1.00 61.94 270 LYS A C 1
ATOM 2200 O O . LYS A 1 270 ? 18.525 9.909 -14.897 1.00 61.94 270 LYS A O 1
ATOM 2205 N N . GLY A 1 271 ? 19.540 11.121 -13.292 1.00 77.75 271 GLY A N 1
ATOM 2206 C CA . GLY A 1 271 ? 19.798 9.982 -12.396 1.00 77.75 271 GLY A CA 1
ATOM 2207 C C . GLY A 1 271 ? 18.611 9.018 -12.228 1.00 77.75 271 GLY A C 1
ATOM 2208 O O . GLY A 1 271 ? 17.450 9.435 -12.273 1.00 77.75 271 GLY A O 1
ATOM 2209 N N . PHE A 1 272 ? 18.908 7.736 -11.992 1.00 82.88 272 PHE A N 1
ATOM 2210 C CA . PHE A 1 272 ? 17.987 6.588 -12.085 1.00 82.88 272 PHE A CA 1
ATOM 2211 C C . PHE A 1 272 ? 16.555 6.806 -11.549 1.00 82.88 272 PHE A C 1
ATOM 2213 O O . PHE A 1 272 ? 15.571 6.501 -12.226 1.00 82.88 272 PHE A O 1
ATOM 2220 N N . LYS A 1 273 ? 16.392 7.405 -10.361 1.00 84.25 273 LYS A N 1
ATOM 2221 C CA . LYS A 1 273 ? 15.067 7.680 -9.768 1.00 84.25 273 LYS A CA 1
ATOM 2222 C C . LYS A 1 273 ? 14.194 8.607 -10.624 1.00 84.25 273 LYS A C 1
ATOM 2224 O O . LYS A 1 273 ? 12.972 8.461 -10.649 1.00 84.25 273 LYS A O 1
ATOM 2229 N N . VAL A 1 274 ? 14.796 9.584 -11.303 1.00 83.19 274 VAL A N 1
ATOM 2230 C CA . VAL A 1 274 ? 14.083 10.498 -12.212 1.00 83.19 274 VAL A CA 1
ATOM 2231 C C . VAL A 1 274 ? 13.568 9.727 -13.426 1.00 83.19 274 VAL A C 1
ATOM 2233 O O . VAL A 1 274 ? 12.425 9.929 -13.836 1.00 83.19 274 VAL A O 1
ATOM 2236 N N . SER A 1 275 ? 14.366 8.793 -13.938 1.00 85.00 275 SER A N 1
ATOM 2237 C CA . SER A 1 275 ? 14.003 7.897 -15.039 1.00 85.00 275 SER A CA 1
ATOM 2238 C C . SER A 1 275 ? 12.793 7.034 -14.691 1.00 85.00 275 SER A C 1
ATOM 2240 O O . SER A 1 275 ? 11.857 6.955 -15.481 1.00 85.00 275 SER A O 1
ATOM 2242 N N . LEU A 1 276 ? 12.741 6.475 -13.475 1.00 87.81 276 LEU A N 1
ATOM 2243 C CA . LEU A 1 276 ? 11.584 5.694 -13.018 1.00 87.81 276 LEU A CA 1
ATOM 2244 C C . LEU A 1 276 ? 10.296 6.527 -12.924 1.00 87.81 276 LEU A C 1
ATOM 2246 O O . LEU A 1 276 ? 9.214 6.038 -13.242 1.00 87.81 276 LEU A O 1
ATOM 2250 N N . LYS A 1 277 ? 10.381 7.808 -12.538 1.00 85.12 277 LYS A N 1
ATOM 2251 C CA . LYS A 1 277 ? 9.211 8.707 -12.587 1.00 85.12 277 LYS A CA 1
ATOM 2252 C C . LYS A 1 277 ? 8.739 8.896 -14.029 1.00 85.12 277 LYS A C 1
ATOM 2254 O O . LYS A 1 277 ? 7.545 8.800 -14.304 1.00 85.12 277 LYS A O 1
ATOM 2259 N N . GLY A 1 278 ? 9.666 9.119 -14.953 1.00 83.31 278 GLY A N 1
ATOM 2260 C CA . GLY A 1 278 ? 9.379 9.327 -16.371 1.00 83.31 278 GLY A CA 1
ATOM 2261 C C . GLY A 1 278 ? 9.078 8.063 -17.177 1.00 83.31 278 GLY A C 1
ATOM 2262 O O . GLY A 1 278 ? 8.907 8.178 -18.381 1.00 83.31 278 GLY A O 1
ATOM 2263 N N . ILE A 1 279 ? 8.998 6.879 -16.563 1.00 86.88 279 ILE A N 1
ATOM 2264 C CA . ILE A 1 279 ? 8.986 5.591 -17.282 1.00 86.88 279 ILE A CA 1
ATOM 2265 C C . ILE A 1 279 ? 7.755 5.361 -18.187 1.00 86.88 279 ILE A C 1
ATOM 2267 O O . ILE A 1 279 ? 7.794 4.528 -19.085 1.00 86.88 279 ILE A O 1
ATOM 2271 N N . LEU A 1 280 ? 6.663 6.104 -17.965 1.00 87.69 280 LEU A N 1
ATOM 2272 C CA . LEU A 1 280 ? 5.467 6.091 -18.825 1.00 87.69 280 LEU A CA 1
ATOM 2273 C C . LEU A 1 280 ? 5.525 7.111 -19.965 1.00 87.69 280 LEU A C 1
ATOM 2275 O O . LEU A 1 280 ? 4.632 7.133 -20.813 1.00 87.69 280 LEU A O 1
ATOM 2279 N N . ASN A 1 281 ? 6.519 7.996 -19.958 1.00 85.81 281 ASN A N 1
ATOM 2280 C CA . ASN A 1 281 ? 6.664 8.987 -21.005 1.00 85.81 281 ASN A CA 1
ATOM 2281 C C . ASN A 1 281 ? 7.136 8.287 -22.273 1.00 85.81 281 ASN A C 1
ATOM 2283 O O . ASN A 1 281 ? 7.979 7.390 -22.229 1.00 85.81 281 ASN A O 1
ATOM 2287 N N . LYS A 1 282 ? 6.606 8.737 -23.404 1.00 84.12 282 LYS A N 1
ATOM 2288 C CA . LYS A 1 282 ? 7.121 8.327 -24.699 1.00 84.12 282 LYS A CA 1
ATOM 2289 C C . LYS A 1 282 ? 8.519 8.896 -24.910 1.00 84.12 282 LYS A C 1
ATOM 2291 O O . LYS A 1 282 ? 8.837 9.982 -24.414 1.00 84.12 282 LYS A O 1
ATOM 2296 N N . ASP A 1 283 ? 9.337 8.159 -25.645 1.00 80.38 283 ASP A N 1
ATOM 2297 C CA . ASP A 1 283 ? 10.643 8.635 -26.077 1.00 80.38 283 ASP A CA 1
ATOM 2298 C C . ASP A 1 283 ? 10.527 9.700 -27.191 1.00 80.38 283 ASP A C 1
ATOM 2300 O O . ASP A 1 283 ? 9.439 10.134 -27.582 1.00 80.38 283 ASP A O 1
ATOM 2304 N N . GLN A 1 284 ? 11.671 10.138 -27.722 1.00 82.38 284 GLN A N 1
ATOM 2305 C CA . GLN A 1 284 ? 11.731 11.122 -28.811 1.00 82.38 284 GLN A CA 1
ATOM 2306 C C . GLN A 1 284 ? 11.110 10.640 -30.137 1.00 82.38 284 GLN A C 1
ATOM 2308 O O . GLN A 1 284 ? 10.925 11.446 -31.047 1.00 82.38 284 GLN A O 1
ATOM 2313 N N . PHE A 1 285 ? 10.802 9.347 -30.254 1.00 84.00 285 PHE A N 1
ATOM 2314 C CA . PHE A 1 285 ? 10.190 8.716 -31.419 1.00 84.00 285 PHE A CA 1
ATOM 2315 C C . PHE A 1 285 ? 8.723 8.337 -31.169 1.00 84.00 285 PHE A C 1
ATOM 2317 O O . PHE A 1 285 ? 8.167 7.532 -31.913 1.00 84.00 285 PHE A O 1
ATOM 2324 N N . ASP A 1 286 ? 8.089 8.913 -30.140 1.00 84.25 286 ASP A N 1
ATOM 2325 C CA . ASP A 1 286 ? 6.696 8.644 -29.760 1.00 84.25 286 ASP A CA 1
ATOM 2326 C C . ASP A 1 286 ? 6.442 7.166 -29.374 1.00 84.25 286 ASP A C 1
ATOM 2328 O O . ASP A 1 286 ? 5.313 6.680 -29.447 1.00 84.25 286 ASP A O 1
ATOM 2332 N N . THR A 1 287 ? 7.488 6.456 -28.929 1.00 85.81 287 THR A N 1
ATOM 2333 C CA . THR A 1 287 ? 7.456 5.029 -28.572 1.00 85.81 287 THR A CA 1
ATOM 2334 C C . THR A 1 287 ? 7.387 4.844 -27.055 1.00 85.81 287 THR A C 1
ATOM 2336 O O . THR A 1 287 ? 8.074 5.545 -26.306 1.00 85.81 287 THR A O 1
ATOM 2339 N N . TYR A 1 288 ? 6.560 3.908 -26.572 1.00 88.12 288 TYR A N 1
ATOM 2340 C CA . TYR A 1 288 ? 6.519 3.560 -25.149 1.00 88.12 288 TYR A CA 1
ATOM 2341 C C . TYR A 1 288 ? 7.586 2.527 -24.786 1.00 88.12 288 TYR A C 1
ATOM 2343 O O . TYR A 1 288 ? 7.995 1.708 -25.607 1.00 88.12 288 TYR A O 1
ATOM 2351 N N . LEU A 1 289 ? 7.970 2.484 -23.506 1.00 88.69 289 LEU A N 1
ATOM 2352 C CA . LEU A 1 289 ? 8.944 1.510 -23.011 1.00 88.69 289 LEU A CA 1
ATOM 2353 C C . LEU A 1 289 ? 8.552 0.058 -23.343 1.00 88.69 289 LEU A C 1
ATOM 2355 O O . LEU A 1 289 ? 9.404 -0.748 -23.711 1.00 88.69 289 LEU A O 1
ATOM 2359 N N . TRP A 1 290 ? 7.268 -0.287 -23.216 1.00 89.00 290 TRP A N 1
ATOM 2360 C CA . TRP A 1 290 ? 6.787 -1.648 -23.468 1.00 89.00 290 TRP A CA 1
ATOM 2361 C C . TRP A 1 290 ? 6.761 -2.046 -24.947 1.00 89.00 290 TRP A C 1
ATOM 2363 O O . TRP A 1 290 ? 6.707 -3.242 -25.233 1.00 89.00 290 TRP A O 1
ATOM 2373 N N . ASP A 1 291 ? 6.872 -1.087 -25.869 1.00 88.75 291 ASP A N 1
ATOM 2374 C CA . ASP A 1 291 ? 6.968 -1.352 -27.310 1.00 88.75 291 ASP A CA 1
ATOM 2375 C C . ASP A 1 291 ? 8.391 -1.766 -27.728 1.00 88.75 291 ASP A C 1
ATOM 2377 O O . ASP A 1 291 ? 8.591 -2.373 -28.785 1.00 88.75 291 ASP A O 1
ATOM 2381 N N . LEU A 1 292 ? 9.392 -1.478 -26.889 1.00 88.06 292 LEU A N 1
ATOM 2382 C CA . LEU A 1 292 ? 10.790 -1.789 -27.164 1.00 88.06 292 LEU A CA 1
ATOM 2383 C C . LEU A 1 292 ? 11.073 -3.287 -27.023 1.00 88.06 292 LEU A C 1
ATOM 2385 O O . LEU A 1 292 ? 10.558 -3.973 -26.136 1.00 88.06 292 LEU A O 1
ATOM 2389 N N . ARG A 1 293 ? 11.949 -3.798 -27.894 1.00 86.31 293 ARG A N 1
ATOM 2390 C CA . ARG A 1 293 ? 12.486 -5.161 -27.819 1.00 86.31 293 ARG A CA 1
ATOM 2391 C C . ARG A 1 293 ? 13.977 -5.088 -27.487 1.00 86.31 293 ARG A C 1
ATOM 2393 O O . ARG A 1 293 ? 14.713 -4.468 -28.249 1.00 86.31 293 ARG A O 1
ATOM 2400 N N . PRO A 1 294 ? 14.423 -5.698 -26.382 1.00 84.62 294 PRO A N 1
ATOM 2401 C CA . PRO A 1 294 ? 15.805 -5.629 -25.950 1.00 84.62 294 PRO A CA 1
ATOM 2402 C C . PRO A 1 294 ? 16.638 -6.592 -26.805 1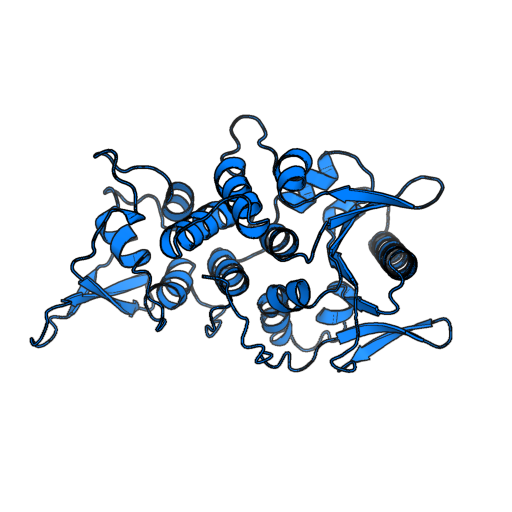.00 84.62 294 PRO A C 1
ATOM 2404 O O . PRO A 1 294 ? 16.163 -7.664 -27.182 1.00 84.62 294 PRO A O 1
ATOM 2407 N N . ALA A 1 295 ? 17.872 -6.205 -27.119 1.00 80.94 295 ALA A N 1
ATOM 2408 C CA . ALA A 1 295 ? 18.819 -7.048 -27.860 1.00 80.94 295 ALA A CA 1
ATOM 2409 C C . ALA A 1 295 ? 19.796 -7.807 -26.941 1.00 80.94 295 ALA A C 1
ATOM 2411 O O . ALA A 1 295 ? 20.480 -8.730 -27.383 1.00 80.94 295 ALA A O 1
ATOM 2412 N N . CYS A 1 296 ? 19.864 -7.417 -25.670 1.00 80.94 296 CYS A N 1
ATOM 2413 C CA . CYS A 1 296 ? 20.693 -8.024 -24.639 1.00 80.94 296 CYS A CA 1
ATOM 2414 C C . CYS A 1 296 ? 19.852 -8.339 -23.401 1.00 80.94 296 CYS A C 1
ATOM 2416 O O . CYS A 1 296 ? 18.735 -7.840 -23.248 1.00 80.94 296 CYS A O 1
ATOM 2418 N N . GLU A 1 297 ? 20.411 -9.170 -22.531 1.00 87.00 297 GLU A N 1
ATOM 2419 C CA . GLU A 1 297 ? 19.870 -9.463 -21.209 1.00 87.00 297 GLU A CA 1
ATOM 2420 C C . GLU A 1 297 ? 20.824 -8.930 -20.146 1.00 87.00 297 GLU A C 1
ATOM 2422 O O . GLU A 1 297 ? 22.046 -8.985 -20.314 1.00 87.00 297 GLU A O 1
ATOM 2427 N N . ILE A 1 298 ? 20.277 -8.416 -19.050 1.00 88.06 298 ILE A N 1
ATOM 2428 C CA . ILE A 1 298 ? 21.080 -8.087 -17.880 1.00 88.06 298 ILE A CA 1
ATOM 2429 C C . ILE A 1 298 ? 21.311 -9.368 -17.088 1.00 88.06 298 ILE A C 1
ATOM 2431 O O . ILE A 1 298 ? 20.374 -9.981 -16.585 1.00 88.06 298 ILE A O 1
ATOM 2435 N N . VAL A 1 299 ? 22.579 -9.749 -16.951 1.00 88.81 299 VAL A N 1
ATOM 2436 C CA . VAL A 1 299 ? 22.995 -10.977 -16.254 1.00 88.81 299 VAL A CA 1
ATOM 2437 C C . VAL A 1 299 ? 23.612 -10.701 -14.884 1.00 88.81 299 VAL A C 1
ATOM 2439 O O . VAL A 1 299 ? 23.866 -11.630 -14.121 1.00 88.81 299 VAL A O 1
ATOM 2442 N N . GLY A 1 300 ? 23.855 -9.433 -14.550 1.00 86.75 300 GLY A N 1
ATOM 2443 C CA . GLY A 1 300 ? 24.377 -9.041 -13.248 1.00 86.75 300 GLY A CA 1
ATOM 2444 C C . GLY A 1 300 ? 24.431 -7.531 -13.047 1.00 86.75 300 GLY A C 1
ATOM 2445 O O . GLY A 1 300 ? 24.292 -6.751 -13.989 1.00 86.75 300 GLY A O 1
ATOM 2446 N N . ILE A 1 301 ? 24.654 -7.138 -11.798 1.00 88.19 301 ILE A N 1
ATOM 2447 C CA . ILE A 1 301 ? 24.938 -5.766 -11.378 1.00 88.19 301 ILE A CA 1
ATOM 2448 C C . ILE A 1 301 ? 26.086 -5.802 -10.370 1.00 88.19 301 ILE A C 1
ATOM 2450 O O . ILE A 1 301 ? 26.147 -6.723 -9.555 1.00 88.19 301 ILE A O 1
ATOM 2454 N N . ASP A 1 302 ? 27.016 -4.858 -10.470 1.00 85.44 302 ASP A N 1
ATOM 2455 C CA . ASP A 1 302 ? 28.175 -4.761 -9.583 1.00 85.44 302 ASP A CA 1
ATOM 2456 C C . ASP A 1 302 ? 27.923 -3.836 -8.373 1.00 85.44 302 ASP A C 1
ATOM 2458 O O . ASP A 1 302 ? 26.857 -3.228 -8.219 1.00 85.44 302 ASP A O 1
ATOM 2462 N N . ASP A 1 303 ? 28.924 -3.737 -7.496 1.00 84.44 303 ASP A N 1
ATOM 2463 C CA . ASP A 1 303 ? 28.864 -2.957 -6.252 1.00 84.44 303 ASP A CA 1
ATOM 2464 C C . ASP A 1 303 ? 28.799 -1.432 -6.477 1.00 84.44 303 ASP A C 1
ATOM 2466 O O . ASP A 1 303 ? 28.552 -0.684 -5.529 1.00 84.44 303 ASP A O 1
ATOM 2470 N N . ILE A 1 304 ? 29.025 -0.957 -7.707 1.00 84.31 304 ILE A N 1
ATOM 2471 C CA . ILE A 1 304 ? 29.048 0.464 -8.087 1.00 84.31 304 ILE A CA 1
ATOM 2472 C C . ILE A 1 304 ? 27.949 0.823 -9.102 1.00 84.31 304 ILE A C 1
ATOM 2474 O O . ILE A 1 304 ? 28.101 1.788 -9.851 1.00 84.31 304 ILE A O 1
ATOM 2478 N N . ASP A 1 305 ? 26.841 0.074 -9.116 1.00 82.69 305 ASP A N 1
ATOM 2479 C CA . ASP A 1 305 ? 25.692 0.255 -10.020 1.00 82.69 305 ASP A CA 1
ATOM 2480 C C . ASP A 1 305 ? 25.989 0.005 -11.516 1.00 82.69 305 ASP A C 1
ATOM 2482 O O . ASP A 1 305 ? 25.193 0.368 -12.387 1.00 82.69 305 ASP A O 1
ATOM 2486 N N . GLY A 1 306 ? 27.112 -0.637 -11.840 1.00 81.25 306 GLY A N 1
ATOM 2487 C CA . GLY A 1 306 ? 27.461 -1.087 -13.184 1.00 81.25 306 GLY A CA 1
ATOM 2488 C C . GLY A 1 306 ? 26.678 -2.335 -13.580 1.00 81.25 306 GLY A C 1
ATOM 2489 O O . GLY A 1 306 ? 26.552 -3.283 -12.808 1.00 81.25 306 GLY A O 1
ATOM 2490 N N . VAL A 1 307 ? 26.137 -2.351 -14.797 1.00 83.31 307 VAL A N 1
ATOM 2491 C CA . VAL A 1 307 ? 25.292 -3.449 -15.282 1.00 83.31 307 VAL A CA 1
ATOM 2492 C C . VAL A 1 307 ? 26.094 -4.340 -16.213 1.00 83.31 307 VAL A C 1
ATOM 2494 O O . VAL A 1 307 ? 26.723 -3.862 -17.157 1.00 83.31 307 VAL A O 1
ATOM 2497 N N . VAL A 1 308 ? 26.044 -5.647 -15.976 1.00 84.38 308 VAL A N 1
ATOM 2498 C CA . VAL A 1 308 ? 26.660 -6.648 -16.847 1.00 84.38 308 VAL A CA 1
ATOM 2499 C C . VAL A 1 308 ? 25.604 -7.161 -17.811 1.00 84.38 308 VAL A C 1
ATOM 2501 O O . VAL A 1 308 ? 24.581 -7.707 -17.390 1.00 84.38 308 VAL A O 1
ATOM 2504 N N . THR A 1 309 ? 25.857 -6.995 -19.106 1.00 83.69 309 THR A N 1
ATOM 2505 C CA . THR A 1 309 ? 24.959 -7.467 -20.162 1.00 83.69 309 THR A CA 1
ATOM 2506 C C . THR A 1 309 ? 25.536 -8.689 -20.864 1.00 83.69 309 THR A C 1
ATOM 2508 O O . THR A 1 309 ? 26.741 -8.776 -21.101 1.00 83.69 309 THR A O 1
ATOM 2511 N N . GLY A 1 310 ? 24.663 -9.640 -21.187 1.00 78.56 310 GLY A N 1
ATOM 2512 C CA . GLY A 1 310 ? 24.957 -10.777 -22.048 1.00 78.56 310 GLY A CA 1
ATOM 2513 C C . GLY A 1 310 ? 24.218 -10.650 -23.378 1.00 78.56 310 GLY A C 1
ATOM 2514 O O . GLY A 1 310 ? 23.070 -10.196 -23.435 1.00 78.56 310 GLY A O 1
ATOM 2515 N N . LEU A 1 311 ? 24.864 -11.066 -24.469 1.00 66.50 311 LEU A N 1
ATOM 2516 C CA . LEU A 1 311 ? 24.201 -11.205 -25.767 1.00 66.50 311 LEU A CA 1
ATOM 2517 C C . LEU A 1 311 ? 23.186 -12.352 -25.719 1.00 66.50 311 LEU A C 1
ATOM 2519 O O . LEU A 1 311 ? 23.555 -13.513 -25.543 1.00 66.50 311 LEU A O 1
ATOM 2523 N N . ALA A 1 312 ? 21.916 -12.034 -25.963 1.00 54.44 312 ALA A N 1
ATOM 2524 C CA . ALA A 1 312 ? 20.858 -13.021 -26.138 1.00 54.44 312 ALA A CA 1
ATOM 2525 C C . ALA A 1 312 ? 20.930 -13.624 -27.556 1.00 54.44 312 ALA A C 1
ATOM 2527 O O . ALA A 1 312 ? 20.087 -13.355 -28.410 1.00 54.44 312 ALA A O 1
ATOM 2528 N N . LEU A 1 313 ? 21.971 -14.410 -27.846 1.00 45.91 313 LEU A N 1
ATOM 2529 C CA . LEU A 1 313 ? 22.075 -15.166 -29.098 1.00 45.91 313 LEU A CA 1
ATOM 2530 C C . LEU A 1 313 ? 21.728 -16.643 -28.851 1.00 45.91 313 LEU A C 1
ATOM 2532 O O . LEU A 1 313 ? 22.330 -17.269 -27.974 1.00 45.91 313 LEU A O 1
ATOM 2536 N N . PRO A 1 314 ? 20.808 -17.251 -29.627 1.00 36.81 314 PRO A N 1
ATOM 2537 C CA . PRO A 1 314 ? 20.590 -18.688 -29.563 1.00 36.81 314 PRO A CA 1
ATOM 2538 C C . PRO A 1 314 ? 21.860 -19.413 -30.038 1.00 36.81 314 PRO A C 1
ATOM 2540 O O . PRO A 1 314 ? 22.153 -19.449 -31.230 1.00 36.81 314 PRO A O 1
ATOM 2543 N N . GLY A 1 315 ? 22.611 -20.002 -29.104 1.00 39.78 315 GLY A N 1
ATOM 2544 C CA . GLY A 1 315 ? 23.692 -20.944 -29.413 1.00 39.78 315 GLY A CA 1
ATOM 2545 C C . GLY A 1 315 ? 25.112 -20.383 -29.562 1.00 39.78 315 GLY A C 1
ATOM 2546 O O . GLY A 1 315 ? 25.937 -21.058 -30.173 1.00 39.78 315 GLY A O 1
ATOM 2547 N N . SER A 1 316 ? 25.453 -19.218 -29.000 1.00 33.84 316 SER A N 1
ATOM 2548 C CA . SER A 1 316 ? 26.846 -18.730 -28.989 1.00 33.84 316 SER A CA 1
ATOM 2549 C C . SER A 1 316 ? 27.339 -18.314 -27.601 1.00 33.84 316 SER A C 1
ATOM 2551 O O . SER A 1 316 ? 26.573 -17.832 -26.774 1.00 33.84 316 SER A O 1
ATOM 2553 N N . ILE A 1 317 ? 28.640 -18.513 -27.371 1.00 36.19 317 ILE A N 1
ATOM 2554 C CA . ILE A 1 317 ? 29.380 -18.177 -26.146 1.00 36.19 317 ILE A CA 1
ATOM 2555 C C . ILE A 1 317 ? 29.229 -16.676 -25.853 1.00 36.19 317 ILE A C 1
ATOM 2557 O O . ILE A 1 317 ? 29.478 -15.852 -26.732 1.00 36.19 317 ILE A O 1
ATOM 2561 N N . ALA A 1 318 ? 28.805 -16.342 -24.632 1.00 38.62 318 ALA A N 1
ATOM 2562 C CA . ALA A 1 318 ? 28.533 -14.977 -24.194 1.00 38.62 318 ALA A CA 1
ATOM 2563 C C . ALA A 1 318 ? 29.790 -14.093 -24.283 1.00 38.62 318 ALA A C 1
ATOM 2565 O O . ALA A 1 318 ? 30.816 -14.399 -23.674 1.00 38.62 318 ALA A O 1
ATOM 2566 N N . ALA A 1 319 ? 29.700 -12.985 -25.021 1.00 41.31 319 ALA A N 1
ATOM 2567 C CA . ALA A 1 319 ? 30.538 -11.823 -24.759 1.00 41.31 319 ALA A CA 1
ATOM 2568 C C . ALA A 1 319 ? 29.848 -11.026 -23.644 1.00 41.31 319 ALA A C 1
ATOM 2570 O O . ALA A 1 319 ? 28.669 -10.692 -23.776 1.00 41.31 319 ALA A O 1
ATOM 2571 N N . ASN A 1 320 ? 30.560 -10.801 -22.540 1.00 46.72 320 ASN A N 1
ATOM 2572 C CA . ASN A 1 320 ? 30.069 -10.011 -21.417 1.00 46.72 320 ASN A CA 1
ATOM 2573 C C . ASN A 1 320 ? 30.608 -8.590 -21.566 1.00 46.72 320 ASN A C 1
ATOM 2575 O O . ASN A 1 320 ? 31.817 -8.391 -21.450 1.00 46.72 320 ASN A O 1
ATOM 2579 N N . ASP A 1 321 ? 29.715 -7.627 -21.769 1.00 53.53 321 ASP A N 1
ATOM 2580 C CA . ASP A 1 321 ? 30.054 -6.205 -21.749 1.00 53.53 321 ASP A CA 1
ATOM 2581 C C . ASP A 1 321 ? 29.513 -5.578 -20.459 1.00 53.53 321 ASP A C 1
ATOM 2583 O O . ASP A 1 321 ? 28.346 -5.771 -20.092 1.00 53.53 321 ASP A O 1
ATOM 2587 N N . ILE A 1 322 ? 30.372 -4.832 -19.757 1.00 51.12 322 ILE A N 1
ATOM 2588 C CA . ILE A 1 322 ? 29.991 -4.039 -18.583 1.00 51.12 322 ILE A CA 1
ATOM 2589 C C . ILE A 1 322 ? 29.615 -2.643 -19.071 1.00 51.12 322 ILE A C 1
ATOM 2591 O O . ILE A 1 322 ? 30.458 -1.912 -19.594 1.00 51.12 322 ILE A O 1
ATOM 2595 N N . VAL A 1 323 ? 28.357 -2.261 -18.875 1.00 55.16 323 VAL A N 1
ATOM 2596 C CA . VAL A 1 323 ? 27.881 -0.902 -19.126 1.00 55.16 323 VAL A CA 1
ATOM 2597 C C . VAL A 1 323 ? 27.931 -0.136 -17.807 1.00 55.16 323 VAL A C 1
ATOM 2599 O O . VAL A 1 323 ? 27.201 -0.447 -16.864 1.00 55.16 323 VAL A O 1
ATOM 2602 N N . THR A 1 324 ? 28.808 0.865 -17.735 1.00 45.53 324 THR A N 1
ATOM 2603 C CA . THR A 1 324 ? 28.922 1.777 -16.590 1.00 45.53 324 THR A CA 1
ATOM 2604 C C . THR A 1 324 ? 28.289 3.131 -16.916 1.00 45.53 324 THR A C 1
ATOM 2606 O O . THR A 1 324 ? 28.445 3.651 -18.021 1.00 45.53 324 THR A O 1
ATOM 2609 N N . GLY A 1 325 ? 27.581 3.713 -15.942 1.00 46.44 325 GLY A N 1
ATOM 2610 C CA . GLY A 1 325 ? 26.998 5.056 -16.032 1.00 46.44 325 GLY A CA 1
ATOM 2611 C C . GLY A 1 325 ? 25.469 5.070 -15.985 1.00 46.44 325 GLY A C 1
ATOM 2612 O O . GLY A 1 325 ? 24.812 4.877 -17.006 1.00 46.44 325 GLY A O 1
ATOM 2613 N N . TRP A 1 326 ? 24.937 5.371 -14.799 1.00 47.28 326 TRP A N 1
ATOM 2614 C CA . TRP A 1 326 ? 23.536 5.702 -14.515 1.00 47.28 326 TRP A CA 1
ATOM 2615 C C . TRP A 1 326 ? 23.444 7.033 -13.766 1.00 47.28 326 TRP A C 1
ATOM 2617 O O . TRP A 1 326 ? 24.437 7.407 -13.102 1.00 47.28 326 TRP A O 1
#

Secondary structure (DSSP, 8-state):
------------TT-EEEEEETTEEEEEES--TT---EEEEE-HHHHT--TTS-HHHHHHHHHHHHHHHHHHTT-SEEEEHHHHTTT-TT-TTHHHHHHHTHHHHHHHSSEEEEEESSS-HHHHHHHHTBTTHHHHHHS-SSSEEEEEE-SSSEEEEEE-HHHHHHHTSPPPTT-TTHHHHHHHHHHHTTSS---HHHHHHHHHHHHHTSB-TTS-TTHHHHHHHHHHT------TT--HHHHHHHHHTSSSS---HHHHHHHH-PSSPPPHHHHHHGGGS--TTS--GGG---SEEEEEE-TTSPEEEEE--TTSPPPEEEE---

Sequence (326 aa):
MGWTEDKKPLHLDHQRLVSYADKAWILVKDPAPTTEYLFISWHWESFKYDRAKPAKEALSLVKKMAQHATLQSGLKAYWLDVQCVTADQKAAESFSSDVYGMADIVRNANHVAILLPSDHSFYKRAWARRLWTLPEGLLARGRLHIWTATETGFTKHELDRVEMTYEFWHPFANDERHYPTRILAEYFDGQTKLTRLEMVVTAIAALSRQDSSKFTDADIAYALMGLLRKPMTIERSDTLHQAMTKLLSLTSENEYVMERMLSSHPYPAKGFKVSLKGILNKDQFDTYLWDLRPACEIVGIDDIDGVVTGLALPGSIAANDIVTGW